Protein AF-A0A958P8W2-F1 (afdb_monomer_lite)

pLDDT: mean 87.47, std 17.25, range [30.09, 98.31]

Structure (mmCIF, N/CA/C/O backbone):
data_AF-A0A958P8W2-F1
#
_entry.id   AF-A0A958P8W2-F1
#
loop_
_atom_site.group_PDB
_atom_site.id
_atom_site.type_symbol
_atom_site.label_atom_id
_atom_site.label_alt_id
_atom_site.label_comp_id
_atom_site.label_asym_id
_atom_site.label_entity_id
_atom_site.label_seq_id
_atom_site.pdbx_PDB_ins_code
_atom_site.Cartn_x
_atom_site.Cartn_y
_atom_site.Cartn_z
_atom_site.occupancy
_atom_site.B_iso_or_equiv
_atom_site.auth_seq_id
_atom_site.auth_comp_id
_atom_site.auth_asym_id
_atom_site.auth_atom_id
_atom_site.pdbx_PDB_model_num
ATOM 1 N N . MET A 1 1 ? -73.594 53.218 -4.475 1.00 42.66 1 MET A N 1
ATOM 2 C CA . MET A 1 1 ? -73.680 51.958 -5.250 1.00 42.66 1 MET A CA 1
ATOM 3 C C . MET A 1 1 ? -72.469 51.897 -6.174 1.00 42.66 1 MET A C 1
ATOM 5 O O . MET A 1 1 ? -72.215 52.903 -6.825 1.00 42.66 1 MET A O 1
ATOM 9 N N . LYS A 1 2 ? -71.768 50.750 -6.204 1.00 33.72 2 LYS A N 1
ATOM 10 C CA . LYS A 1 2 ? -70.400 50.475 -6.721 1.00 33.72 2 LYS A CA 1
ATOM 11 C C . LYS A 1 2 ? -69.280 50.705 -5.699 1.00 33.72 2 LYS A C 1
ATOM 13 O O . LYS A 1 2 ? -69.291 51.732 -5.041 1.00 33.72 2 LYS A O 1
ATOM 18 N N . PHE A 1 3 ? -68.260 49.860 -5.568 1.00 34.00 3 PHE A N 1
ATOM 19 C CA . PHE A 1 3 ? -68.101 48.402 -5.714 1.00 34.00 3 PHE A CA 1
ATOM 20 C C . PHE A 1 3 ? -66.766 48.078 -5.009 1.00 34.00 3 PHE A C 1
ATOM 22 O O . PHE A 1 3 ? -65.850 48.894 -4.996 1.00 34.00 3 PHE A O 1
ATOM 29 N N . PHE A 1 4 ? -66.712 46.907 -4.393 1.00 30.09 4 PHE A N 1
ATOM 30 C CA . PHE A 1 4 ? -65.659 46.364 -3.541 1.00 30.09 4 PHE A CA 1
ATOM 31 C C . PHE A 1 4 ? -64.599 45.632 -4.383 1.00 30.09 4 PHE A C 1
ATOM 33 O O . PHE A 1 4 ? -64.993 44.868 -5.261 1.00 30.09 4 PHE A O 1
ATOM 40 N N . ILE A 1 5 ? -63.300 45.793 -4.092 1.00 35.62 5 ILE A N 1
ATOM 41 C CA . ILE A 1 5 ? -62.254 44.789 -4.390 1.00 35.62 5 ILE A CA 1
ATOM 42 C C . ILE A 1 5 ? -61.216 44.827 -3.248 1.00 35.62 5 ILE A C 1
ATOM 44 O O . ILE A 1 5 ? -60.600 45.875 -3.053 1.00 35.62 5 ILE A O 1
ATOM 48 N N . PRO A 1 6 ? -61.013 43.734 -2.485 1.00 42.41 6 PRO A N 1
ATOM 49 C CA . PRO A 1 6 ? -59.986 43.650 -1.456 1.00 42.41 6 PRO A CA 1
ATOM 50 C C . PRO A 1 6 ? -58.683 43.039 -1.997 1.00 42.41 6 PRO A C 1
ATOM 52 O O . PRO A 1 6 ? -58.673 42.270 -2.959 1.00 42.41 6 PRO A O 1
ATOM 55 N N . SER A 1 7 ? -57.588 43.390 -1.329 1.00 33.94 7 SER A N 1
ATOM 56 C CA . SER A 1 7 ? -56.221 42.929 -1.556 1.00 33.94 7 SER A CA 1
ATOM 57 C C . SER A 1 7 ? -56.087 41.403 -1.545 1.00 33.94 7 SER A C 1
ATOM 59 O O . SER A 1 7 ? -56.467 40.743 -0.580 1.00 33.94 7 SER A O 1
ATOM 61 N N . PHE A 1 8 ? -55.476 40.851 -2.594 1.00 36.59 8 PHE A N 1
ATOM 62 C CA . PHE A 1 8 ? -55.036 39.459 -2.650 1.00 36.59 8 PHE A CA 1
ATOM 63 C C . PHE A 1 8 ? -53.662 39.340 -1.978 1.00 36.59 8 PHE A C 1
ATOM 65 O O . PHE A 1 8 ? -52.654 39.798 -2.514 1.00 36.59 8 PHE A O 1
ATOM 72 N N . LEU A 1 9 ? -53.626 38.737 -0.790 1.00 35.12 9 LEU A N 1
ATOM 73 C CA . LEU A 1 9 ? -52.398 38.273 -0.152 1.00 35.12 9 LEU A CA 1
ATOM 74 C C . LEU A 1 9 ? -52.078 36.888 -0.739 1.00 35.12 9 LEU A C 1
ATOM 76 O O . LEU A 1 9 ? -52.797 35.923 -0.484 1.00 35.12 9 LEU A O 1
ATOM 80 N N . TYR A 1 10 ? -51.041 36.792 -1.571 1.00 34.00 10 TYR A N 1
ATOM 81 C CA . TYR A 1 10 ? -50.559 35.513 -2.096 1.00 34.00 10 TYR A CA 1
ATOM 82 C C . TYR A 1 10 ? -49.743 34.803 -1.008 1.00 34.00 10 TYR A C 1
ATOM 84 O O . TYR A 1 10 ? -48.664 35.253 -0.629 1.00 34.00 10 TYR A O 1
ATOM 92 N N . LEU A 1 11 ? -50.276 33.694 -0.497 1.00 33.41 11 LEU A N 1
ATOM 93 C CA . LEU A 1 11 ? -49.579 32.784 0.403 1.00 33.41 11 LEU A CA 1
ATOM 94 C C . LEU A 1 11 ? -48.610 31.934 -0.438 1.00 33.41 11 LEU A C 1
ATOM 96 O O . LEU A 1 11 ? -49.023 30.983 -1.097 1.00 33.41 11 LEU A O 1
ATOM 100 N N . ILE A 1 12 ? -47.325 32.294 -0.461 1.00 40.59 12 ILE A N 1
ATOM 101 C CA . ILE A 1 12 ? -46.275 31.433 -1.019 1.00 40.59 12 ILE A CA 1
ATOM 102 C C . ILE A 1 12 ? -45.953 30.386 0.048 1.00 40.59 12 ILE A C 1
ATOM 104 O O . ILE A 1 12 ? -45.302 30.681 1.048 1.00 40.59 12 ILE A O 1
ATOM 108 N N . GLY A 1 13 ? -46.451 29.166 -0.153 1.00 34.56 13 GLY A N 1
ATOM 109 C CA . GLY A 1 13 ? -46.005 27.999 0.597 1.00 34.56 13 GLY A CA 1
ATOM 110 C C . GLY A 1 13 ? -44.538 27.735 0.275 1.00 34.56 13 GLY A C 1
ATOM 111 O O . GLY A 1 13 ? -44.211 27.285 -0.821 1.00 34.56 13 GLY A O 1
ATOM 112 N N . LEU A 1 14 ? -43.657 28.052 1.221 1.00 34.34 14 LEU A N 1
ATOM 113 C CA . LEU A 1 14 ? -42.253 27.675 1.176 1.00 34.34 14 LEU A CA 1
ATOM 114 C C . LEU A 1 14 ? -42.185 26.158 1.413 1.00 34.34 14 LEU A C 1
ATOM 116 O O . LEU A 1 14 ? -42.227 25.693 2.551 1.00 34.34 14 LEU A O 1
ATOM 120 N N . LEU A 1 15 ? -42.151 25.376 0.334 1.00 32.16 15 LEU A N 1
ATOM 121 C CA . LEU A 1 15 ? -41.811 23.961 0.405 1.00 32.16 15 LEU A CA 1
ATOM 122 C C . LEU A 1 15 ? -40.313 23.885 0.720 1.00 32.16 15 LEU A C 1
ATOM 124 O O . LEU A 1 15 ? -39.471 23.948 -0.174 1.00 32.16 15 LEU A O 1
ATOM 128 N N . VAL A 1 16 ? -39.973 23.828 2.005 1.00 35.81 16 VAL A N 1
ATOM 129 C CA . VAL A 1 16 ? -38.618 23.484 2.430 1.00 35.81 16 VAL A CA 1
ATOM 130 C C . VAL A 1 16 ? -38.459 21.993 2.146 1.00 35.81 16 VAL A C 1
ATOM 132 O O . VAL A 1 16 ? -38.870 21.156 2.945 1.00 35.81 16 VAL A O 1
ATOM 135 N N . CYS A 1 17 ? -37.903 21.653 0.983 1.00 33.12 17 CYS A N 1
ATOM 136 C CA . CYS A 1 17 ? -37.278 20.349 0.793 1.00 33.12 17 CYS A CA 1
ATOM 137 C C . CYS A 1 17 ? -36.068 20.299 1.727 1.00 33.12 17 CYS A C 1
ATOM 139 O O . CYS A 1 17 ? -34.961 20.680 1.351 1.00 33.12 17 CYS A O 1
ATOM 141 N N . THR A 1 18 ? -36.279 19.873 2.970 1.00 35.28 18 THR A N 1
ATOM 142 C CA . THR A 1 18 ? -35.198 19.321 3.775 1.00 35.28 18 THR A CA 1
ATOM 143 C C . THR A 1 18 ? -34.873 17.963 3.171 1.00 35.28 18 THR A C 1
ATOM 145 O O . THR A 1 18 ? -35.407 16.940 3.593 1.00 35.28 18 THR A O 1
ATOM 148 N N . ASP A 1 19 ? -34.034 17.962 2.139 1.00 36.91 19 ASP A N 1
ATOM 149 C CA . ASP A 1 19 ? -33.302 16.767 1.737 1.00 36.91 19 ASP A CA 1
ATOM 150 C C . ASP A 1 19 ? -32.253 16.538 2.836 1.00 36.91 19 ASP A C 1
ATOM 152 O O . ASP A 1 19 ? -31.085 16.907 2.728 1.00 36.91 19 ASP A O 1
ATOM 156 N N . THR A 1 20 ? -32.707 16.061 3.996 1.00 41.53 20 THR A N 1
ATOM 157 C CA . THR A 1 20 ? -31.816 15.530 5.022 1.00 41.53 20 THR A CA 1
ATOM 158 C C . THR A 1 20 ? -31.288 14.222 4.464 1.00 41.53 20 THR A C 1
ATOM 160 O O . THR A 1 20 ? -31.861 13.160 4.710 1.00 41.53 20 THR A O 1
ATOM 163 N N . ALA A 1 21 ? -30.217 14.302 3.675 1.00 46.44 21 ALA A N 1
ATOM 164 C CA . ALA A 1 21 ? -29.308 13.182 3.537 1.00 46.44 21 ALA A CA 1
ATOM 165 C C . ALA A 1 21 ? -28.945 12.770 4.968 1.00 46.44 21 ALA A C 1
ATOM 167 O O . ALA A 1 21 ? -28.380 13.559 5.725 1.00 46.44 21 ALA A O 1
ATOM 168 N N . LEU A 1 22 ? -29.411 11.593 5.385 1.00 51.81 22 LEU A N 1
ATOM 169 C CA . LEU A 1 22 ? -29.049 11.028 6.674 1.00 51.81 22 LEU A CA 1
ATOM 170 C C . LEU A 1 22 ? -27.524 10.956 6.709 1.00 51.81 22 LEU A C 1
ATOM 172 O O . LEU A 1 22 ? -26.937 10.278 5.871 1.00 51.81 22 LEU A O 1
ATOM 176 N N . ALA A 1 23 ? -26.928 11.682 7.653 1.00 69.06 23 ALA A N 1
ATOM 177 C CA . ALA A 1 23 ? -25.541 11.556 8.071 1.00 69.06 23 ALA A CA 1
ATOM 178 C C . ALA A 1 23 ? -25.203 10.065 8.222 1.00 69.06 23 ALA A C 1
ATOM 180 O O . ALA A 1 23 ? -25.640 9.417 9.177 1.00 69.06 23 ALA A O 1
ATOM 181 N N . ALA A 1 24 ? -24.517 9.499 7.231 1.00 82.62 24 ALA A N 1
ATOM 182 C CA . ALA A 1 24 ? -24.331 8.061 7.122 1.00 82.62 24 ALA A CA 1
ATOM 183 C C . ALA A 1 24 ? -22.871 7.732 6.807 1.00 82.62 24 ALA A C 1
ATOM 185 O O . ALA A 1 24 ? -22.233 8.421 6.008 1.00 82.62 24 ALA A O 1
ATOM 186 N N . PRO A 1 25 ? -22.328 6.663 7.410 1.00 91.06 25 PRO A N 1
ATOM 187 C CA . PRO A 1 25 ? -21.017 6.169 7.031 1.00 91.06 25 PRO A CA 1
ATOM 188 C C . PRO A 1 25 ? -21.032 5.718 5.566 1.00 91.06 25 PRO A C 1
ATOM 190 O O . PRO A 1 25 ? -22.019 5.169 5.073 1.00 91.06 25 PRO A O 1
ATOM 193 N N . LYS A 1 26 ? -19.915 5.923 4.873 1.00 93.69 26 LYS A N 1
ATOM 194 C CA . LYS A 1 26 ? -19.759 5.646 3.450 1.00 93.69 26 LYS A CA 1
ATOM 195 C C . LYS A 1 26 ? -18.656 4.628 3.210 1.00 93.69 26 LYS A C 1
ATOM 197 O O . LYS A 1 26 ? -17.475 4.873 3.459 1.00 93.69 26 LYS A O 1
ATOM 202 N N . VAL A 1 27 ? -19.028 3.490 2.637 1.00 95.00 27 VAL A N 1
ATOM 203 C CA . VAL A 1 27 ? -18.085 2.478 2.159 1.00 95.00 27 VAL A CA 1
ATOM 204 C C . VAL A 1 27 ? -17.429 2.978 0.875 1.00 95.00 27 VAL A C 1
ATOM 206 O O . VAL A 1 27 ? -18.053 3.040 -0.189 1.00 95.00 27 VAL A O 1
ATOM 209 N N . MET A 1 28 ? -16.147 3.322 0.982 1.00 93.44 28 MET A N 1
ATOM 210 C CA . MET A 1 28 ? -15.335 3.870 -0.108 1.00 93.44 28 MET A CA 1
ATOM 211 C C . MET A 1 28 ? -14.597 2.779 -0.888 1.00 93.44 28 MET A C 1
ATOM 213 O O . MET A 1 28 ? -14.376 2.917 -2.096 1.00 93.44 28 MET A O 1
ATOM 217 N N . ASN A 1 29 ? -14.217 1.693 -0.211 1.00 95.38 29 ASN A N 1
ATOM 218 C CA . ASN A 1 29 ? -13.697 0.484 -0.838 1.00 95.38 29 ASN A CA 1
ATOM 219 C C . ASN A 1 29 ? -14.223 -0.759 -0.093 1.00 95.38 29 ASN A C 1
ATOM 221 O O . ASN A 1 29 ? -13.823 -0.973 1.053 1.00 95.38 29 ASN A O 1
ATOM 225 N N . PRO A 1 30 ? -15.113 -1.562 -0.704 1.00 96.94 30 PRO A N 1
ATOM 226 C CA . PRO A 1 30 ? -15.661 -2.771 -0.090 1.00 96.94 30 PRO A CA 1
ATOM 227 C C . PRO A 1 30 ? -14.607 -3.861 0.139 1.00 96.94 30 PRO A C 1
ATOM 229 O O . PRO A 1 30 ? -13.636 -3.975 -0.612 1.00 96.94 30 PRO A O 1
ATOM 232 N N . GLY A 1 31 ? -14.841 -4.713 1.131 1.00 96.56 31 GLY A N 1
ATOM 233 C CA . GLY A 1 31 ? -14.026 -5.884 1.431 1.00 96.56 31 GLY A CA 1
ATOM 234 C C . GLY A 1 31 ? -14.018 -6.236 2.917 1.00 96.56 31 GLY A C 1
ATOM 235 O O . GLY A 1 31 ? -14.729 -5.644 3.725 1.00 96.56 31 GLY A O 1
ATOM 236 N N . VAL A 1 32 ? -13.185 -7.214 3.275 1.00 96.69 32 VAL A N 1
ATOM 237 C CA . VAL A 1 32 ? -13.044 -7.699 4.656 1.00 96.69 32 VAL A CA 1
ATOM 238 C C . VAL A 1 32 ? -11.649 -7.384 5.182 1.00 96.69 32 VAL A C 1
ATOM 240 O O . VAL A 1 32 ? -10.643 -7.825 4.606 1.00 96.69 32 VAL A O 1
ATOM 243 N N . ALA A 1 33 ? -11.600 -6.661 6.297 1.00 97.25 33 ALA A N 1
ATOM 244 C CA . ALA A 1 33 ? -10.398 -6.373 7.067 1.00 97.25 33 ALA A CA 1
ATOM 245 C C . ALA A 1 33 ? -10.474 -7.096 8.417 1.00 97.25 33 ALA A C 1
ATOM 247 O O . ALA A 1 33 ? -11.500 -7.053 9.087 1.00 97.25 33 ALA A O 1
ATOM 248 N N . VAL A 1 34 ? -9.390 -7.757 8.816 1.00 97.94 34 VAL A N 1
ATOM 249 C CA . VAL A 1 34 ? -9.248 -8.363 10.146 1.00 97.94 34 VAL A CA 1
ATOM 250 C C . VAL A 1 34 ? -7.975 -7.796 10.749 1.00 97.94 34 VAL A C 1
ATOM 252 O O . VAL A 1 34 ? -6.909 -7.949 10.151 1.00 97.94 34 VAL A O 1
ATOM 255 N N . GLY A 1 35 ? -8.084 -7.101 11.876 1.00 97.94 35 GLY A N 1
ATOM 256 C CA . GLY A 1 35 ? -6.960 -6.358 12.431 1.00 97.94 35 GLY A CA 1
ATOM 257 C C . GLY A 1 35 ? -7.282 -5.602 13.713 1.00 97.94 35 GLY A C 1
ATOM 258 O O . GLY A 1 35 ? -8.407 -5.627 14.203 1.00 97.94 35 GLY A O 1
ATOM 259 N N . GLN A 1 36 ? -6.269 -4.947 14.266 1.00 98.25 36 GLN A N 1
ATOM 260 C CA . GLN A 1 36 ? -6.369 -4.159 15.488 1.00 98.25 36 GLN A CA 1
ATOM 261 C C . GLN A 1 36 ? -6.821 -2.733 15.177 1.00 98.25 36 GLN A C 1
ATOM 263 O O . GLN A 1 36 ? -6.201 -2.072 14.346 1.00 98.25 36 GLN A O 1
ATOM 268 N N . LEU A 1 37 ? -7.850 -2.233 15.857 1.00 98.00 37 LEU A N 1
ATOM 269 C CA . LEU A 1 37 ? -8.220 -0.821 15.787 1.00 98.00 37 LEU A CA 1
ATOM 270 C C . LEU A 1 37 ? -7.101 0.047 16.367 1.00 98.00 37 LEU A C 1
ATOM 272 O O . LEU A 1 37 ? -6.627 -0.213 17.471 1.00 98.00 37 LEU A O 1
ATOM 276 N N . VAL A 1 38 ? -6.697 1.082 15.629 1.00 97.75 38 VAL A N 1
ATOM 277 C CA . VAL A 1 38 ? -5.680 2.045 16.080 1.00 97.75 38 VAL A CA 1
ATOM 278 C C . VAL A 1 38 ? -6.218 3.458 15.903 1.00 97.75 38 VAL A C 1
ATOM 280 O O . VAL A 1 38 ? -6.295 3.963 14.785 1.00 97.75 38 VAL A O 1
ATOM 283 N N . TYR A 1 39 ? -6.626 4.099 16.991 1.00 96.94 39 TYR A N 1
ATOM 284 C CA . TYR A 1 39 ? -7.212 5.439 16.944 1.00 96.94 39 TYR A CA 1
ATOM 285 C C . TYR A 1 39 ? -6.095 6.474 16.863 1.00 96.94 39 TYR A C 1
ATOM 287 O O . TYR A 1 39 ? -5.182 6.455 17.685 1.00 96.94 39 TYR A O 1
ATOM 295 N N . LEU A 1 40 ? -6.154 7.357 15.871 1.00 96.62 40 LEU A N 1
ATOM 296 C CA . LEU A 1 40 ? -5.120 8.353 15.608 1.00 96.62 40 LEU A CA 1
ATOM 297 C C . LEU A 1 40 ? -5.745 9.744 15.602 1.00 96.62 40 LEU A C 1
ATOM 299 O O . LEU A 1 40 ? -6.460 10.113 14.664 1.00 96.62 40 LEU A O 1
ATOM 303 N N . SER A 1 41 ? -5.496 10.494 16.673 1.00 95.62 41 SER A N 1
ATOM 304 C CA . SER A 1 41 ? -5.914 11.889 16.822 1.00 95.62 41 SER A CA 1
ATOM 305 C C . SER A 1 41 ? -5.238 12.798 15.782 1.00 95.62 41 SER A C 1
ATOM 307 O O . SER A 1 41 ? -4.213 12.418 15.209 1.00 95.62 41 SER A O 1
ATOM 309 N N . PRO A 1 42 ? -5.767 14.012 15.535 1.00 94.25 42 PRO A N 1
ATOM 310 C CA . PRO A 1 42 ? -5.155 14.948 14.587 1.00 94.25 42 PRO A CA 1
ATOM 311 C C . PRO A 1 42 ? -3.681 15.230 14.915 1.00 94.25 42 PRO A C 1
ATOM 313 O O . PRO A 1 42 ? -2.806 15.142 14.058 1.00 94.25 42 PRO A O 1
ATOM 316 N N . GLU A 1 43 ? -3.385 15.447 16.198 1.00 94.38 43 GLU A N 1
ATOM 317 C CA . GLU A 1 43 ? -2.037 15.721 16.704 1.00 94.38 43 GLU A CA 1
ATOM 318 C C . GLU A 1 43 ? -1.076 14.545 16.464 1.00 94.38 43 GLU A C 1
ATOM 320 O O . GLU A 1 43 ? 0.055 14.747 16.017 1.00 94.38 43 GLU A O 1
ATOM 325 N N . GLU A 1 44 ? -1.524 13.306 16.697 1.00 94.44 44 GLU A N 1
ATOM 326 C CA . GLU A 1 44 ? -0.732 12.091 16.452 1.00 94.44 44 GLU A CA 1
ATOM 327 C C . GLU A 1 44 ? -0.420 11.879 14.964 1.00 94.44 44 GLU A C 1
ATOM 329 O O . GLU A 1 44 ? 0.649 11.355 14.632 1.00 94.44 44 GLU A O 1
ATOM 334 N N . VAL A 1 45 ? -1.334 12.282 14.073 1.00 91.94 45 VAL A N 1
ATOM 335 C CA . VAL A 1 45 ? -1.145 12.196 12.618 1.00 91.94 45 VAL A CA 1
ATOM 336 C C . VAL A 1 45 ? -0.190 13.283 12.127 1.00 91.94 45 VAL A C 1
ATOM 338 O O . VAL A 1 45 ? 0.748 12.978 11.390 1.00 91.94 45 VAL A O 1
ATOM 341 N N . GLN A 1 46 ? -0.391 14.536 12.543 1.00 90.88 46 GLN A N 1
ATOM 342 C CA . GLN A 1 46 ? 0.423 15.676 12.105 1.00 90.88 46 GLN A CA 1
ATOM 343 C C . GLN A 1 46 ? 1.869 15.600 12.603 1.00 90.88 46 GLN A C 1
ATOM 345 O O . GLN A 1 46 ? 2.793 15.951 11.871 1.00 90.88 46 GLN A O 1
ATOM 350 N N . SER A 1 47 ? 2.068 15.154 13.846 1.00 90.81 47 SER A N 1
ATOM 351 C CA . SER A 1 47 ? 3.398 15.069 14.461 1.00 90.81 47 SER A CA 1
ATOM 352 C C . SER A 1 47 ? 4.229 13.878 13.982 1.00 90.81 47 SER A C 1
ATOM 354 O O . SER A 1 47 ? 5.427 13.845 14.255 1.00 90.81 47 SER A O 1
ATOM 356 N N . GLY A 1 48 ? 3.623 12.914 13.278 1.00 87.62 48 GLY A N 1
ATOM 357 C CA . GLY A 1 48 ? 4.289 11.655 12.950 1.00 87.62 48 GLY A CA 1
ATOM 358 C C . GLY A 1 48 ? 4.578 10.823 14.200 1.00 87.62 48 GLY A C 1
ATOM 359 O O . GLY A 1 48 ? 5.705 10.395 14.410 1.00 87.62 48 GLY A O 1
ATOM 360 N N . SER A 1 49 ? 3.577 10.651 15.067 1.00 91.88 49 SER A N 1
ATOM 361 C CA . SER A 1 49 ? 3.736 9.945 16.346 1.00 91.88 49 SER A CA 1
ATOM 362 C C . SER A 1 49 ? 4.252 8.507 16.194 1.00 91.88 49 SER A C 1
ATOM 364 O O . SER A 1 49 ? 3.989 7.837 15.195 1.00 91.88 49 SER A O 1
ATOM 366 N N . GLU A 1 50 ? 4.875 7.975 17.251 1.00 92.75 50 GLU A N 1
ATOM 367 C CA . GLU A 1 50 ? 5.300 6.565 17.315 1.00 92.75 50 GLU A CA 1
ATOM 368 C C . GLU A 1 50 ? 4.142 5.594 17.020 1.00 92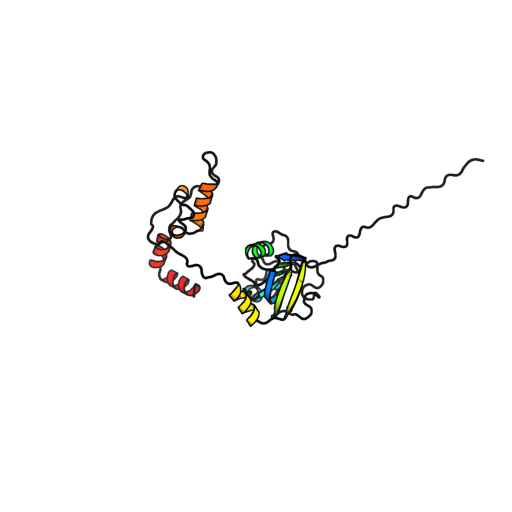.75 50 GLU A C 1
ATOM 370 O O . GLU A 1 50 ? 4.337 4.543 16.416 1.00 92.75 50 GLU A O 1
ATOM 375 N N . LYS A 1 51 ? 2.909 5.963 17.394 1.00 93.12 51 LYS A N 1
ATOM 376 C CA . LYS A 1 51 ? 1.699 5.176 17.123 1.00 93.12 51 LYS A CA 1
ATOM 377 C C . LYS A 1 51 ? 1.372 5.102 15.629 1.00 93.12 51 LYS A C 1
ATOM 379 O O . LYS A 1 51 ? 0.951 4.050 15.150 1.00 93.12 51 LYS A O 1
ATOM 384 N N . LEU A 1 52 ? 1.577 6.197 14.892 1.00 92.75 52 LEU A N 1
ATOM 385 C CA . LEU A 1 52 ? 1.437 6.229 13.434 1.00 92.75 52 LEU A CA 1
ATOM 386 C C . LEU A 1 52 ? 2.540 5.400 12.759 1.00 92.75 52 LEU A C 1
ATOM 388 O O . LEU A 1 52 ? 2.259 4.648 11.825 1.00 92.75 52 LEU A O 1
ATOM 392 N N . GLU A 1 53 ? 3.779 5.508 13.240 1.00 92.12 53 GLU A N 1
ATOM 393 C CA . GLU A 1 53 ? 4.916 4.739 12.716 1.00 92.12 53 GLU A CA 1
ATOM 394 C C . GLU A 1 53 ? 4.790 3.233 12.996 1.00 92.12 53 GLU A C 1
ATOM 396 O O . GLU A 1 53 ? 5.209 2.413 12.178 1.00 92.12 53 GLU A O 1
ATOM 401 N N . ALA A 1 54 ? 4.153 2.860 14.109 1.00 93.38 54 ALA A N 1
ATOM 402 C CA . ALA A 1 54 ? 3.901 1.474 14.496 1.00 93.38 54 ALA A CA 1
ATOM 403 C C . ALA A 1 54 ? 2.772 0.790 13.699 1.00 93.38 54 ALA A C 1
ATOM 405 O O . ALA A 1 54 ? 2.522 -0.404 13.896 1.00 93.38 54 ALA A O 1
ATOM 406 N N . LEU A 1 55 ? 2.079 1.506 12.801 1.00 95.94 55 LEU A N 1
ATOM 407 C CA . LEU A 1 55 ? 1.057 0.904 11.946 1.00 95.94 55 LEU A CA 1
ATOM 408 C C . LEU A 1 55 ? 1.643 -0.229 11.099 1.00 95.94 55 LEU A C 1
ATOM 410 O O . LEU A 1 55 ? 2.663 -0.084 10.426 1.00 95.94 55 LEU A O 1
ATOM 414 N N . SER A 1 56 ? 0.935 -1.353 11.083 1.00 95.19 56 SER A N 1
ATOM 415 C CA . SER A 1 56 ? 1.371 -2.577 10.417 1.00 95.19 56 SER A CA 1
ATOM 416 C C . SER A 1 56 ? 0.281 -3.131 9.495 1.00 95.19 56 SER A C 1
ATOM 418 O O . SER A 1 56 ? -0.876 -2.704 9.576 1.00 95.19 56 SER A O 1
ATOM 420 N N . PRO A 1 57 ? 0.584 -4.160 8.680 1.00 95.38 57 PRO A N 1
ATOM 421 C CA . PRO A 1 57 ? -0.428 -4.854 7.885 1.00 95.38 57 PRO A CA 1
ATOM 422 C C . PRO A 1 57 ? -1.567 -5.488 8.699 1.00 95.38 57 PRO A C 1
ATOM 424 O O . PRO A 1 57 ? -2.550 -5.917 8.103 1.00 95.38 57 PRO A O 1
ATOM 427 N N . LEU A 1 58 ? -1.442 -5.556 10.030 1.00 97.06 58 LEU A N 1
ATOM 428 C CA . LEU A 1 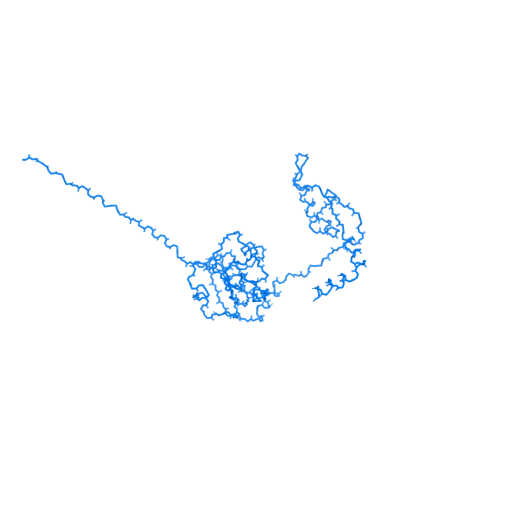58 ? -2.469 -6.048 10.952 1.00 97.06 58 LEU A CA 1
ATOM 429 C C . LEU A 1 58 ? -3.307 -4.925 11.580 1.00 97.06 58 LEU A C 1
ATOM 431 O O . LEU A 1 58 ? -4.223 -5.211 12.342 1.00 97.06 58 LEU A O 1
ATOM 435 N N . SER A 1 59 ? -3.002 -3.660 11.301 1.00 98.00 59 SER A N 1
ATOM 436 C CA . SER A 1 59 ? -3.701 -2.511 11.877 1.00 98.00 59 SER A CA 1
ATOM 437 C C . SER A 1 59 ? -4.910 -2.104 11.029 1.00 98.00 59 SER A C 1
ATOM 439 O O . SER A 1 59 ? -4.893 -2.216 9.803 1.00 98.00 59 SER A O 1
ATOM 441 N N . ILE A 1 60 ? -5.946 -1.585 11.681 1.00 98.12 60 ILE A N 1
ATOM 442 C CA . ILE A 1 60 ? -7.084 -0.870 11.100 1.00 98.12 60 ILE A CA 1
ATOM 443 C C . ILE A 1 60 ? -7.077 0.532 11.730 1.00 98.12 60 ILE A C 1
ATOM 445 O O . ILE A 1 60 ? -7.714 0.750 12.764 1.00 98.12 60 ILE A O 1
ATOM 449 N N . PRO A 1 61 ? -6.293 1.480 11.186 1.00 97.19 61 PRO A N 1
ATOM 450 C CA . PRO A 1 61 ? -6.268 2.838 11.702 1.00 97.19 61 PRO A CA 1
ATOM 451 C C . PRO A 1 61 ? -7.613 3.551 11.531 1.00 97.19 61 PRO A C 1
ATOM 453 O O . PRO A 1 61 ? -8.252 3.463 10.477 1.00 97.19 61 PRO A O 1
ATOM 456 N N . VAL A 1 62 ? -7.985 4.305 12.564 1.00 96.81 62 VAL A N 1
ATOM 457 C CA . VAL A 1 62 ? -9.100 5.252 12.581 1.00 96.81 62 VAL A CA 1
ATOM 458 C C . VAL A 1 62 ? -8.508 6.654 12.633 1.00 96.81 62 VAL A C 1
ATOM 460 O O . VAL A 1 62 ? -7.998 7.086 13.665 1.00 96.81 62 VAL A O 1
ATOM 463 N N . PHE A 1 63 ? -8.528 7.352 11.505 1.00 95.38 63 PHE A N 1
ATOM 464 C CA . PHE A 1 63 ? -7.866 8.642 11.348 1.00 95.38 63 PHE A CA 1
ATOM 465 C C . PHE A 1 63 ? -8.820 9.804 11.633 1.00 95.38 63 PHE A C 1
ATOM 467 O O . PHE A 1 63 ? -9.789 10.008 10.896 1.00 95.38 63 PHE A O 1
ATOM 474 N N . ALA A 1 64 ? -8.517 10.608 12.652 1.00 94.19 64 ALA A N 1
ATOM 475 C CA . ALA A 1 64 ? -9.179 11.896 12.872 1.00 94.19 64 ALA A CA 1
ATOM 476 C C . ALA A 1 64 ? -8.675 13.002 11.931 1.00 94.19 64 ALA A C 1
ATOM 478 O O . ALA A 1 64 ? -9.350 14.012 11.762 1.00 94.19 64 ALA A O 1
ATOM 479 N N . GLU A 1 65 ? -7.526 12.792 11.288 1.00 91.50 65 GLU A N 1
ATOM 480 C CA . GLU A 1 65 ? -6.969 13.653 10.249 1.00 91.50 65 GLU A CA 1
ATOM 481 C C . GLU A 1 65 ? -6.299 12.822 9.156 1.00 91.50 65 GLU A C 1
ATOM 483 O O . GLU A 1 65 ? -5.789 11.732 9.406 1.00 91.50 65 GLU A O 1
ATOM 488 N N . MET A 1 66 ? -6.300 13.331 7.926 1.00 89.00 66 MET A N 1
ATOM 489 C CA . MET A 1 66 ? -5.745 12.617 6.784 1.00 89.00 66 MET A CA 1
ATOM 490 C C . MET A 1 66 ? -4.213 12.561 6.846 1.00 89.00 66 MET A C 1
ATOM 492 O O . MET A 1 66 ? -3.569 13.610 6.806 1.00 89.00 66 MET A O 1
ATOM 496 N N . PRO A 1 67 ? -3.602 11.362 6.865 1.00 88.69 67 PRO A N 1
ATOM 497 C CA . PRO A 1 67 ? -2.153 11.252 6.836 1.00 88.69 67 PRO A CA 1
ATOM 498 C C . PRO A 1 67 ? -1.614 11.640 5.456 1.00 88.69 67 PRO A C 1
ATOM 500 O O . PRO A 1 67 ? -2.218 11.331 4.423 1.00 88.69 67 PRO A O 1
ATOM 503 N N . MET A 1 68 ? -0.427 12.247 5.434 1.00 84.69 68 MET A N 1
ATOM 504 C CA . MET A 1 68 ? 0.301 12.525 4.191 1.00 84.69 68 MET A CA 1
ATOM 505 C C . MET A 1 68 ? 0.644 11.226 3.444 1.00 84.69 68 MET A C 1
ATOM 507 O O . MET A 1 68 ? 0.515 11.141 2.225 1.00 84.69 68 MET A O 1
ATOM 511 N N . GLU A 1 69 ? 1.018 10.178 4.182 1.00 82.31 69 GLU A N 1
ATOM 512 C CA . GLU A 1 69 ? 1.377 8.874 3.634 1.00 82.31 69 GLU A CA 1
ATOM 513 C C . GLU A 1 69 ? 0.651 7.746 4.378 1.00 82.31 69 GLU A C 1
ATOM 515 O O . GLU A 1 69 ? 0.698 7.654 5.598 1.00 82.31 69 GLU A O 1
ATOM 520 N N . LEU A 1 70 ? -0.001 6.845 3.633 1.00 84.81 70 LEU A N 1
ATOM 521 C CA . LEU A 1 70 ? -0.598 5.625 4.181 1.00 84.81 70 LEU A CA 1
ATOM 522 C C . LEU A 1 70 ? 0.356 4.423 4.040 1.00 84.81 70 LEU A C 1
ATOM 524 O O . LEU A 1 70 ? 0.665 3.995 2.909 1.00 84.81 70 LEU A O 1
ATOM 528 N N . SER A 1 71 ? 0.765 3.861 5.182 1.00 88.44 71 SER A N 1
ATOM 529 C CA . SER A 1 71 ? 1.476 2.579 5.303 1.00 88.44 71 SER A CA 1
ATOM 530 C C . SER A 1 71 ? 0.598 1.399 4.848 1.00 88.44 71 SER A C 1
ATOM 532 O O . SER A 1 71 ? -0.538 1.575 4.403 1.00 88.44 71 SER A O 1
ATOM 534 N N . VAL A 1 72 ? 1.133 0.177 4.828 1.00 91.50 72 VAL A N 1
ATOM 535 C CA . VAL A 1 72 ? 0.326 -1.010 4.495 1.00 91.50 72 VAL A CA 1
ATOM 536 C C . VAL A 1 72 ? -0.440 -1.433 5.743 1.00 91.50 72 VAL A C 1
ATOM 538 O O . VAL A 1 72 ? 0.183 -1.747 6.748 1.00 91.50 72 VAL A O 1
ATOM 541 N N . VAL A 1 73 ? -1.771 -1.450 5.659 1.00 96.06 73 VAL A N 1
ATOM 542 C CA . VAL A 1 73 ? -2.698 -1.745 6.765 1.00 96.06 73 VAL A CA 1
ATOM 543 C C . VAL A 1 73 ? -3.817 -2.685 6.304 1.00 96.06 73 VAL A C 1
ATOM 545 O O . VAL A 1 73 ? -4.062 -2.813 5.099 1.00 96.06 73 VAL A O 1
ATOM 548 N N . ALA A 1 74 ? -4.492 -3.346 7.247 1.00 96.69 74 ALA A N 1
ATOM 549 C CA . ALA A 1 74 ? -5.544 -4.330 6.973 1.00 96.69 74 ALA A CA 1
ATOM 550 C C . ALA A 1 74 ? -6.827 -3.689 6.417 1.00 96.69 74 ALA A C 1
ATOM 552 O O . ALA A 1 74 ? -7.525 -4.301 5.606 1.00 96.69 74 ALA A O 1
ATOM 553 N N . GLY A 1 75 ? -7.121 -2.465 6.852 1.00 97.12 75 GLY A N 1
ATOM 554 C CA . GLY A 1 75 ? -8.273 -1.646 6.475 1.00 97.12 75 GLY A CA 1
ATOM 555 C C . GLY A 1 75 ? -8.060 -0.204 6.938 1.00 97.12 75 GLY A C 1
ATOM 556 O O . GLY A 1 75 ? -7.146 0.049 7.716 1.00 97.12 75 GLY A O 1
ATOM 557 N N . THR A 1 76 ? -8.871 0.744 6.479 1.00 97.00 76 THR A N 1
ATOM 558 C CA . THR A 1 76 ? -8.801 2.148 6.917 1.00 97.00 76 THR A CA 1
ATOM 559 C C . THR A 1 76 ? -10.177 2.683 7.275 1.00 97.00 76 THR A C 1
ATOM 561 O O . THR A 1 76 ? -11.153 2.383 6.586 1.00 97.00 76 THR A O 1
ATOM 564 N N . ILE A 1 77 ? -10.242 3.496 8.329 1.00 96.75 77 ILE A N 1
ATOM 565 C CA . ILE A 1 77 ? -11.432 4.255 8.713 1.00 96.75 77 ILE A CA 1
ATOM 566 C C . ILE A 1 77 ? -11.033 5.724 8.865 1.00 96.75 77 ILE A C 1
ATOM 568 O O . ILE A 1 77 ? -9.991 6.019 9.452 1.00 96.75 77 ILE A O 1
ATOM 572 N N . THR A 1 78 ? -11.828 6.659 8.352 1.00 94.88 78 THR A N 1
ATOM 573 C CA . THR A 1 78 ? -11.536 8.097 8.463 1.00 94.88 78 THR A CA 1
ATOM 574 C C . THR A 1 78 ? -12.709 8.884 9.011 1.00 94.88 78 THR A C 1
ATOM 576 O O . THR A 1 78 ? -13.813 8.797 8.492 1.00 94.88 78 THR A O 1
ATOM 579 N N . ILE A 1 79 ? -12.446 9.680 10.043 1.00 93.62 79 ILE A N 1
ATOM 580 C CA . ILE A 1 79 ? -13.380 10.662 10.608 1.00 93.62 79 ILE A CA 1
ATOM 581 C C . ILE A 1 79 ? -13.219 12.009 9.889 1.00 93.62 79 ILE A C 1
ATOM 583 O O . ILE A 1 79 ? -14.173 12.764 9.755 1.00 93.62 79 ILE A O 1
ATOM 587 N N . ALA A 1 80 ? -12.022 12.323 9.388 1.00 84.81 80 ALA A N 1
ATOM 588 C CA . ALA A 1 80 ? -11.849 13.456 8.487 1.00 84.81 80 ALA A CA 1
ATOM 589 C C . ALA A 1 80 ? -12.429 13.133 7.103 1.00 84.81 80 ALA A C 1
ATOM 591 O O . ALA A 1 80 ? -12.161 12.062 6.554 1.00 84.81 80 ALA A O 1
ATOM 592 N N . GLN A 1 81 ? -13.175 14.083 6.534 1.00 79.31 81 GLN A N 1
ATOM 593 C CA . GLN A 1 81 ? -13.817 13.931 5.230 1.00 79.31 81 GLN A CA 1
ATOM 594 C C . GLN A 1 81 ? -12.800 13.581 4.141 1.00 79.31 81 GLN A C 1
ATOM 596 O O . GLN A 1 81 ? -11.821 14.306 3.923 1.00 79.31 81 GLN A O 1
ATOM 601 N N . GLN A 1 82 ? -13.060 12.495 3.410 1.00 73.75 82 GLN A N 1
ATOM 602 C CA . GLN A 1 82 ? -12.254 12.111 2.258 1.00 73.75 82 GLN A CA 1
ATOM 603 C C . GLN A 1 82 ? -12.832 12.684 0.966 1.00 73.75 82 GLN A C 1
ATOM 605 O O . GLN A 1 82 ? -14.040 12.722 0.737 1.00 73.75 82 GLN A O 1
ATOM 610 N N . ASN A 1 83 ? -11.949 13.042 0.036 1.00 77.06 83 ASN A N 1
ATOM 611 C CA . ASN A 1 83 ? -12.319 13.151 -1.372 1.00 77.06 83 ASN A CA 1
ATOM 612 C C . ASN A 1 83 ? -11.859 11.897 -2.142 1.00 77.06 83 ASN A C 1
ATOM 614 O O . ASN A 1 83 ? -11.003 11.129 -1.688 1.00 77.06 83 ASN A O 1
ATOM 618 N N . LEU A 1 84 ? -12.423 11.687 -3.339 1.00 77.19 84 LEU A N 1
ATOM 619 C CA . LEU A 1 84 ? -12.101 10.538 -4.202 1.00 77.19 84 LEU A CA 1
ATOM 620 C C . LEU A 1 84 ? -10.630 10.495 -4.653 1.00 77.19 84 LEU A C 1
ATOM 622 O O . LEU A 1 84 ? -10.170 9.453 -5.117 1.00 77.19 84 LEU A O 1
ATOM 626 N N . LEU A 1 85 ? -9.911 11.615 -4.531 1.00 82.38 85 LEU A N 1
ATOM 627 C CA . LEU A 1 85 ? -8.512 11.773 -4.928 1.00 82.38 85 LEU A CA 1
ATOM 628 C C . LEU A 1 85 ? -7.550 11.773 -3.731 1.00 82.38 85 LEU A C 1
ATOM 630 O O . LEU A 1 85 ? -6.371 12.080 -3.887 1.00 82.38 85 LEU A O 1
ATOM 634 N N . SER A 1 86 ? -8.038 11.440 -2.537 1.00 82.25 86 SER A N 1
ATOM 635 C CA . SER A 1 86 ? -7.223 11.450 -1.329 1.00 82.25 86 SER A CA 1
ATOM 636 C C . SER A 1 86 ? -6.178 10.334 -1.359 1.00 82.25 86 SER A C 1
ATOM 638 O O . SER A 1 86 ? -6.405 9.257 -1.919 1.00 82.25 86 SER A O 1
ATOM 640 N N . HIS A 1 87 ? -5.029 10.569 -0.714 1.00 80.69 87 HIS A N 1
ATOM 641 C CA . HIS A 1 87 ? -3.942 9.587 -0.638 1.00 80.69 87 HIS A CA 1
ATOM 642 C C . HIS A 1 87 ? -4.409 8.248 -0.055 1.00 80.69 87 HIS A C 1
ATOM 644 O O . HIS A 1 87 ? -4.000 7.197 -0.550 1.00 80.69 87 HIS A O 1
ATOM 650 N N . VAL A 1 88 ? -5.297 8.281 0.945 1.00 86.25 88 VAL A N 1
ATOM 651 C CA . VAL A 1 88 ? -5.895 7.074 1.528 1.00 86.25 88 VAL A CA 1
ATOM 652 C C . VAL A 1 88 ? -6.743 6.350 0.487 1.00 86.25 88 VAL A C 1
ATOM 654 O O . VAL A 1 88 ? -6.467 5.188 0.206 1.00 86.25 88 VAL A O 1
ATOM 657 N N . GLN A 1 89 ? -7.696 7.019 -0.169 1.00 89.62 89 GLN A N 1
ATOM 658 C CA . GLN A 1 89 ? -8.590 6.344 -1.114 1.00 89.62 89 GLN A CA 1
ATOM 659 C C . GLN A 1 89 ? -7.862 5.795 -2.349 1.00 89.62 89 GLN A C 1
ATOM 661 O O . GLN A 1 89 ? -8.126 4.665 -2.768 1.00 89.62 89 GLN A O 1
ATOM 666 N N . ILE A 1 90 ? -6.927 6.556 -2.930 1.00 88.88 90 ILE A N 1
ATOM 667 C CA . ILE A 1 90 ? -6.151 6.100 -4.094 1.00 88.88 90 ILE A CA 1
ATOM 668 C C . ILE A 1 90 ? -5.332 4.857 -3.728 1.00 88.88 90 ILE A C 1
ATOM 670 O O . ILE A 1 90 ? -5.353 3.865 -4.463 1.00 88.88 90 ILE A O 1
ATOM 674 N N . LYS A 1 91 ? -4.643 4.876 -2.578 1.00 88.88 91 LYS A N 1
ATOM 675 C CA . LYS A 1 91 ? -3.837 3.737 -2.120 1.00 88.88 91 LYS A CA 1
ATOM 676 C C . LYS A 1 91 ? -4.703 2.541 -1.745 1.00 88.88 91 LYS A C 1
ATOM 678 O O . LYS A 1 91 ? -4.368 1.425 -2.139 1.00 88.88 91 LYS A O 1
ATOM 683 N N . SER A 1 92 ? -5.814 2.761 -1.047 1.00 90.38 92 SER A N 1
ATOM 684 C CA . SER A 1 92 ? -6.744 1.699 -0.669 1.00 90.38 92 SER A CA 1
ATOM 685 C C . SER A 1 92 ? -7.326 1.012 -1.901 1.00 90.38 92 SER A C 1
ATOM 687 O O . SER A 1 92 ? -7.291 -0.214 -1.982 1.00 90.38 92 SER A O 1
ATOM 689 N N . LYS A 1 93 ? -7.728 1.768 -2.931 1.00 90.88 93 LYS A N 1
ATOM 690 C CA . LYS A 1 93 ? -8.190 1.200 -4.206 1.00 90.88 93 LYS A CA 1
ATOM 691 C C . LYS A 1 93 ? -7.090 0.426 -4.936 1.00 90.88 93 LYS A C 1
ATOM 693 O O . LYS A 1 93 ? -7.344 -0.675 -5.414 1.00 90.88 93 LYS A O 1
ATOM 698 N N . ALA A 1 94 ? -5.876 0.976 -5.011 1.00 87.88 94 ALA A N 1
ATOM 699 C CA . ALA A 1 94 ? -4.751 0.323 -5.683 1.00 87.88 94 ALA A CA 1
ATOM 700 C C . ALA A 1 94 ? -4.339 -0.999 -5.009 1.00 87.88 94 ALA A C 1
ATOM 702 O O . ALA A 1 94 ? -3.900 -1.923 -5.689 1.00 87.88 94 ALA A O 1
ATOM 703 N N . ARG A 1 95 ? -4.481 -1.086 -3.682 1.00 89.88 95 ARG A N 1
ATOM 704 C CA . ARG A 1 95 ? -4.113 -2.260 -2.874 1.00 89.88 95 ARG A CA 1
ATOM 705 C C . ARG A 1 95 ? -5.280 -3.217 -2.612 1.00 89.88 95 ARG A C 1
ATOM 707 O O . ARG A 1 95 ? -5.052 -4.311 -2.111 1.00 89.88 95 ARG A O 1
ATOM 714 N N . GLY A 1 96 ? -6.516 -2.813 -2.912 1.00 91.69 96 GLY A N 1
ATOM 715 C CA . GLY A 1 96 ? -7.716 -3.549 -2.506 1.00 91.69 96 GLY A CA 1
ATOM 716 C C . GLY A 1 96 ? -7.971 -3.521 -0.991 1.00 91.69 96 GLY A C 1
ATOM 717 O O . GLY A 1 96 ? -8.617 -4.423 -0.468 1.00 91.69 96 GLY A O 1
ATOM 718 N N . THR A 1 97 ? -7.453 -2.516 -0.278 1.00 95.00 97 THR A N 1
ATOM 719 C CA . THR A 1 97 ? -7.631 -2.355 1.173 1.00 95.00 97 THR A CA 1
ATOM 720 C C . THR A 1 97 ? -9.034 -1.817 1.469 1.00 95.00 97 THR A C 1
ATOM 722 O O . THR A 1 97 ? -9.373 -0.758 0.934 1.00 95.00 97 THR A O 1
ATOM 725 N N . PRO A 1 98 ? -9.853 -2.486 2.303 1.00 97.00 98 PRO A N 1
ATOM 726 C CA . PRO A 1 98 ? -11.160 -1.971 2.705 1.00 97.00 98 PRO A CA 1
ATOM 727 C C . PRO A 1 98 ? -11.048 -0.567 3.310 1.00 97.00 98 PRO A C 1
ATOM 729 O O . PRO A 1 98 ? -10.189 -0.339 4.161 1.00 97.00 98 PRO A O 1
ATOM 732 N N . ASN A 1 99 ? -11.886 0.369 2.860 1.00 96.56 99 ASN A N 1
ATOM 733 C CA . ASN A 1 99 ? -11.841 1.774 3.277 1.00 96.56 99 ASN A CA 1
ATOM 734 C C . ASN A 1 99 ? -13.243 2.289 3.610 1.00 96.56 99 ASN A C 1
ATOM 736 O O . ASN A 1 99 ? -14.153 2.184 2.779 1.00 96.56 99 ASN A O 1
ATOM 740 N N . LEU A 1 100 ? -13.382 2.873 4.797 1.00 96.00 100 LEU A N 1
ATOM 741 C CA . LEU A 1 100 ? -14.618 3.423 5.332 1.00 96.00 100 LEU A CA 1
ATOM 742 C C . LEU A 1 100 ? -14.441 4.907 5.679 1.00 96.00 100 LEU A C 1
ATOM 744 O O . LEU A 1 100 ? -13.540 5.267 6.431 1.00 96.00 100 LEU A O 1
ATOM 748 N N . ASP A 1 101 ? -15.333 5.751 5.173 1.00 94.81 101 ASP A N 1
ATOM 749 C CA . ASP A 1 101 ? -15.429 7.159 5.557 1.00 94.81 101 ASP A CA 1
ATOM 750 C C . ASP A 1 101 ? -16.607 7.335 6.524 1.00 94.81 101 ASP A C 1
ATOM 752 O O . ASP A 1 101 ? -17.731 6.938 6.223 1.00 94.81 101 ASP A O 1
ATOM 756 N N . ILE A 1 102 ? -16.347 7.886 7.706 1.00 94.44 102 ILE A N 1
ATOM 757 C CA . ILE A 1 102 ? -17.349 8.164 8.739 1.00 94.44 102 ILE A CA 1
ATOM 758 C C . ILE A 1 102 ? -17.424 9.657 9.071 1.00 94.44 102 ILE A C 1
ATOM 760 O O . ILE A 1 102 ? -17.915 10.013 10.137 1.00 94.44 102 ILE A O 1
ATOM 764 N N . SER A 1 103 ? -16.957 10.542 8.185 1.00 91.19 103 SER A N 1
ATOM 765 C CA . SER A 1 103 ? -16.902 11.983 8.462 1.00 91.19 103 SER A CA 1
ATOM 766 C C . SER A 1 103 ? -18.251 12.648 8.682 1.00 91.19 103 SER A C 1
ATOM 768 O O . SER A 1 103 ? -18.332 13.694 9.317 1.00 91.19 103 SER A O 1
ATOM 770 N N . GLU A 1 104 ? -19.310 12.056 8.136 1.00 89.00 104 GLU A N 1
ATOM 771 C CA . GLU A 1 104 ? -20.681 12.519 8.344 1.00 89.00 104 GLU A CA 1
ATOM 772 C C . GLU A 1 104 ? -21.321 11.893 9.591 1.00 89.00 104 GLU A C 1
ATOM 774 O O . GLU A 1 104 ? -22.415 12.291 9.968 1.00 89.00 104 GLU A O 1
ATOM 779 N N . VAL A 1 105 ? -20.662 10.937 10.256 1.00 89.19 105 VAL A N 1
ATOM 780 C CA . VAL A 1 105 ? -21.188 10.260 11.448 1.00 89.19 105 VAL A CA 1
ATOM 781 C C . VAL A 1 105 ? -20.788 11.016 12.711 1.00 89.19 105 VAL A C 1
ATOM 783 O O . VAL A 1 105 ? -19.612 11.287 12.959 1.00 89.19 105 VAL A O 1
ATOM 786 N N . GLU A 1 106 ? -21.769 11.308 13.563 1.00 87.56 106 GLU A N 1
ATOM 787 C CA . GLU A 1 106 ? -21.520 11.967 14.844 1.00 87.56 106 GLU A CA 1
ATOM 788 C C . GLU A 1 106 ? -20.666 11.110 15.798 1.00 87.56 106 GLU A C 1
ATOM 790 O O . GLU A 1 106 ? -20.670 9.876 15.776 1.00 87.56 106 GLU A O 1
ATOM 795 N N . GLY A 1 107 ? -19.924 11.791 16.673 1.00 87.44 107 GLY A N 1
ATOM 796 C CA . GLY A 1 107 ? -19.134 11.172 17.739 1.00 87.44 107 GLY A CA 1
ATOM 797 C C . GLY A 1 107 ? -17.728 10.719 17.336 1.00 87.44 107 GLY A C 1
ATOM 798 O O . GLY A 1 107 ? -16.895 10.538 18.220 1.00 87.44 107 GLY A O 1
ATOM 799 N N . GLY A 1 108 ? -17.408 10.575 16.044 1.00 90.12 108 GLY A N 1
ATOM 800 C CA . GLY A 1 108 ? -16.063 10.184 15.600 1.00 90.12 108 GLY A CA 1
ATOM 801 C C . GLY A 1 108 ? -15.581 8.900 16.292 1.00 90.12 108 GLY A C 1
ATOM 802 O O . GLY A 1 108 ? -16.169 7.838 16.104 1.00 90.12 108 GLY A O 1
ATOM 803 N N . PHE A 1 109 ? -14.556 8.991 17.149 1.00 91.44 109 PHE A N 1
ATOM 804 C CA . PHE A 1 109 ? -14.064 7.856 17.950 1.00 91.44 109 PHE A CA 1
ATOM 805 C C . PHE A 1 109 ? -15.092 7.266 18.923 1.00 91.44 109 PHE A C 1
ATOM 807 O O . PHE A 1 109 ? -14.973 6.101 19.298 1.00 91.44 109 PHE A O 1
ATOM 814 N N . THR A 1 110 ? -16.085 8.051 19.342 1.00 90.44 110 THR A N 1
ATOM 815 C CA . THR A 1 110 ? -17.173 7.615 20.229 1.00 90.44 110 THR A CA 1
ATOM 816 C C . THR A 1 110 ? -18.470 7.346 19.469 1.00 90.44 110 THR A C 1
ATOM 818 O O . THR A 1 110 ? -19.530 7.291 20.087 1.00 90.44 110 THR A O 1
ATOM 821 N N . SER A 1 111 ? -18.408 7.231 18.139 1.00 89.81 111 SER A N 1
ATOM 822 C CA . SER A 1 111 ? -19.559 6.861 17.318 1.00 89.81 111 SER A CA 1
ATOM 823 C C . SER A 1 111 ? -20.142 5.517 17.764 1.00 89.81 111 SER A C 1
ATOM 825 O O . SER A 1 111 ? -19.403 4.590 18.109 1.00 89.81 111 SER A O 1
ATOM 827 N N . ASP A 1 112 ? -21.468 5.379 17.673 1.00 90.06 112 ASP A N 1
ATOM 828 C CA . ASP A 1 112 ? -22.171 4.114 17.917 1.00 90.06 112 ASP A CA 1
ATOM 829 C C . ASP A 1 112 ? -21.671 2.968 17.020 1.00 90.06 112 ASP A C 1
ATOM 831 O O . ASP A 1 112 ? -21.817 1.800 17.382 1.00 90.06 112 ASP A O 1
ATOM 835 N N . LEU A 1 113 ? -21.022 3.284 15.892 1.00 89.06 113 LEU A N 1
ATOM 836 C CA . LEU A 1 113 ? -20.369 2.301 15.027 1.00 89.06 113 LEU A CA 1
ATOM 837 C C . LEU A 1 113 ? -19.307 1.472 15.769 1.00 89.06 113 LEU A C 1
ATOM 839 O O . LEU A 1 113 ? -19.129 0.291 15.480 1.00 89.06 113 LEU A O 1
ATOM 843 N N . PHE A 1 114 ? -18.624 2.079 16.741 1.00 91.38 114 PHE A N 1
ATOM 844 C CA . PHE A 1 114 ? -17.591 1.430 17.548 1.00 91.38 114 PHE A CA 1
ATOM 845 C C . PHE A 1 114 ? -18.124 0.898 18.880 1.00 91.38 114 PHE A C 1
ATOM 847 O O . PHE A 1 114 ? -17.348 0.510 19.748 1.00 91.38 114 PHE A O 1
ATOM 854 N N . LYS A 1 115 ? -19.442 0.871 19.097 1.00 91.38 115 LYS A N 1
ATOM 855 C CA . LYS A 1 115 ? -20.009 0.440 20.377 1.00 91.38 115 LYS A CA 1
ATOM 856 C C . LYS A 1 115 ? -19.586 -0.994 20.715 1.00 91.38 115 LYS A C 1
ATOM 858 O O . LYS A 1 115 ? -19.960 -1.943 20.037 1.00 91.38 115 LYS A O 1
ATOM 863 N N . GLY A 1 116 ? -18.844 -1.143 21.812 1.00 91.62 116 GLY A N 1
ATOM 864 C CA . GLY A 1 116 ? -18.289 -2.429 22.251 1.00 91.62 116 GLY A CA 1
ATOM 865 C C . GLY A 1 116 ? -16.856 -2.700 21.784 1.00 91.62 116 GLY A C 1
ATOM 866 O O . GLY A 1 116 ? -16.288 -3.709 22.191 1.00 91.62 116 GLY A O 1
ATOM 867 N N . PHE A 1 117 ? -16.262 -1.786 21.014 1.00 95.38 117 PHE A N 1
ATOM 868 C CA . PHE A 1 117 ? -14.878 -1.832 20.557 1.00 95.38 117 PHE A CA 1
ATOM 869 C C . PHE A 1 117 ? -14.147 -0.545 20.958 1.00 95.38 117 PHE A C 1
ATOM 871 O O . PHE A 1 117 ? -14.690 0.557 20.876 1.00 95.38 117 PHE A O 1
ATOM 878 N N . LYS A 1 118 ? -12.907 -0.673 21.417 1.00 95.31 118 LYS A N 1
ATOM 879 C CA . LYS A 1 118 ? -12.036 0.456 21.777 1.00 95.31 118 LYS A CA 1
ATOM 880 C C . LYS A 1 118 ? -10.715 0.386 21.022 1.00 95.31 118 LYS A C 1
ATOM 882 O O . LYS A 1 118 ? -10.386 -0.618 20.393 1.00 95.31 118 LYS A O 1
ATOM 887 N N . ASP A 1 119 ? -9.949 1.465 21.123 1.00 97.19 119 ASP A N 1
ATOM 888 C CA . ASP A 1 119 ? -8.567 1.501 20.657 1.00 97.19 119 ASP A CA 1
ATOM 889 C C . ASP A 1 119 ? -7.774 0.295 21.192 1.00 97.19 119 ASP A C 1
ATOM 891 O O . ASP A 1 119 ? -7.846 -0.039 22.379 1.00 97.19 119 ASP A O 1
ATOM 895 N N . GLY A 1 120 ? -7.056 -0.383 20.298 1.00 96.75 120 GLY A N 1
ATOM 896 C CA . GLY A 1 120 ? -6.304 -1.600 20.591 1.00 96.75 120 GLY A CA 1
ATOM 897 C C . GLY A 1 120 ? -7.101 -2.910 20.533 1.00 96.75 120 GLY A C 1
ATOM 898 O O . GLY A 1 120 ? -6.477 -3.973 20.614 1.00 96.75 120 GLY A O 1
ATOM 899 N N . ASP A 1 121 ? -8.427 -2.884 20.367 1.00 98.00 121 ASP A N 1
ATOM 900 C CA . ASP A 1 121 ? -9.214 -4.111 20.204 1.00 98.00 121 ASP A CA 1
ATOM 901 C C . ASP A 1 121 ? -9.021 -4.723 18.809 1.00 98.00 121 ASP A C 1
ATOM 903 O O . ASP A 1 121 ? -8.876 -4.031 17.800 1.00 98.00 121 ASP A O 1
ATOM 907 N N . TRP A 1 122 ? -9.052 -6.053 18.750 1.00 98.31 122 TRP A N 1
ATOM 908 C CA . TRP A 1 122 ? -8.995 -6.810 17.504 1.00 98.31 122 TRP A CA 1
ATOM 909 C C . TRP A 1 122 ? -10.399 -7.013 16.949 1.00 98.31 122 TRP A C 1
ATOM 911 O O . TRP A 1 122 ? -11.277 -7.539 17.637 1.00 98.31 122 TRP A O 1
ATOM 921 N N . VAL A 1 123 ? -10.604 -6.630 15.692 1.00 98.19 123 VAL A N 1
ATOM 922 C CA . VAL A 1 123 ? -11.914 -6.667 15.041 1.00 98.19 123 VAL A CA 1
ATOM 923 C C . VAL A 1 123 ? -11.838 -7.248 13.638 1.00 98.19 123 VAL A C 1
ATOM 925 O O . VAL A 1 123 ? -10.819 -7.171 12.946 1.00 98.19 123 VAL A O 1
ATOM 928 N N . LYS A 1 124 ? -12.966 -7.791 13.196 1.00 98.06 124 LYS A N 1
ATOM 929 C CA . LYS A 1 124 ? -13.251 -8.068 11.795 1.00 98.06 124 LYS A CA 1
ATOM 930 C C . LYS A 1 124 ? -14.262 -7.041 11.301 1.00 98.06 124 LYS A C 1
ATOM 932 O O . LYS A 1 124 ? -15.410 -7.034 11.732 1.00 98.06 124 LYS A O 1
ATOM 937 N N . MET A 1 125 ? -13.816 -6.192 10.384 1.00 98.00 125 MET A N 1
ATOM 938 C CA . MET A 1 125 ? -14.630 -5.200 9.694 1.00 98.00 125 MET A CA 1
ATOM 939 C C . MET A 1 125 ? -15.016 -5.740 8.316 1.00 98.00 125 MET A C 1
ATOM 941 O O . MET A 1 125 ? -14.149 -6.044 7.491 1.00 98.00 125 MET A O 1
ATOM 945 N N . THR A 1 126 ? -16.316 -5.844 8.064 1.00 97.88 126 THR A N 1
ATOM 946 C CA . THR A 1 126 ? -16.874 -6.231 6.763 1.00 97.88 126 THR A CA 1
ATOM 947 C C . THR A 1 126 ? -17.589 -5.031 6.164 1.00 97.88 126 THR A C 1
ATOM 949 O O . THR A 1 126 ? -18.484 -4.473 6.797 1.00 97.88 126 THR A O 1
ATOM 952 N N . LEU A 1 127 ? -17.150 -4.624 4.972 1.00 97.69 127 LEU A N 1
ATOM 953 C CA . LEU A 1 127 ? -17.707 -3.512 4.210 1.00 97.69 127 LEU A CA 1
ATOM 954 C C . LEU A 1 127 ? -18.256 -4.042 2.888 1.00 97.69 127 LEU A C 1
ATOM 956 O O . LEU A 1 127 ? -17.488 -4.533 2.053 1.00 97.69 127 LEU A O 1
ATOM 960 N N . ASP A 1 128 ? -19.555 -3.911 2.666 1.00 96.69 128 ASP A N 1
ATOM 961 C CA . ASP A 1 128 ? -20.201 -4.433 1.468 1.00 96.69 128 ASP A CA 1
ATOM 962 C C . ASP A 1 128 ? -20.475 -3.353 0.419 1.00 96.69 128 ASP A C 1
ATOM 964 O O . ASP A 1 128 ? -20.445 -2.142 0.654 1.00 96.69 128 ASP A O 1
ATOM 968 N N . LYS A 1 129 ? -20.731 -3.809 -0.810 1.00 94.62 129 LYS A N 1
ATOM 969 C CA . LYS A 1 129 ? -21.023 -2.930 -1.954 1.00 94.62 129 LYS A CA 1
ATOM 970 C C . LYS A 1 129 ? -22.339 -2.167 -1.795 1.00 94.62 129 LYS A C 1
ATOM 972 O O . LYS A 1 129 ? -22.499 -1.122 -2.420 1.00 94.62 129 LYS A O 1
ATOM 977 N N . ASP A 1 130 ? -23.256 -2.689 -0.988 1.00 94.81 130 ASP A N 1
ATOM 978 C CA . ASP A 1 130 ? -24.553 -2.089 -0.674 1.00 94.81 130 ASP A CA 1
ATOM 979 C C . ASP A 1 130 ? -24.488 -1.061 0.467 1.00 94.81 130 ASP A C 1
ATOM 981 O O . ASP A 1 130 ? -25.530 -0.596 0.917 1.00 94.81 130 ASP A O 1
ATOM 985 N N . GLN A 1 131 ? -23.275 -0.677 0.891 1.00 94.12 131 GLN A N 1
ATOM 986 C CA . GLN A 1 131 ? -23.001 0.218 2.020 1.00 94.12 131 GLN A CA 1
ATOM 987 C C . GLN A 1 131 ? -23.290 -0.396 3.400 1.00 94.12 131 GLN A C 1
ATOM 989 O O . GLN A 1 131 ? -23.220 0.322 4.397 1.00 94.12 131 GLN A O 1
ATOM 994 N N . SER A 1 132 ? -23.565 -1.702 3.500 1.00 94.44 132 SER A N 1
ATOM 995 C CA . SER A 1 132 ? -23.662 -2.352 4.806 1.00 94.44 132 SER A CA 1
ATOM 996 C C . SER A 1 132 ? -22.281 -2.501 5.464 1.00 94.44 132 SER A C 1
ATOM 998 O O . SER A 1 132 ? -21.252 -2.691 4.804 1.00 94.44 132 SER A O 1
ATOM 1000 N N . ILE A 1 133 ? -22.260 -2.318 6.787 1.00 96.25 133 ILE A N 1
ATOM 1001 C CA . ILE A 1 133 ? -21.051 -2.273 7.613 1.00 96.25 133 ILE A CA 1
ATOM 1002 C C . ILE A 1 133 ? -21.283 -3.165 8.826 1.00 96.25 133 ILE A C 1
ATOM 1004 O O . ILE A 1 133 ? -22.273 -2.999 9.539 1.00 96.25 133 ILE A O 1
ATOM 1008 N N . ASN A 1 134 ? -20.357 -4.086 9.076 1.00 96.06 134 ASN A N 1
ATOM 1009 C CA . ASN A 1 134 ? -20.405 -4.971 10.234 1.00 96.06 134 ASN A CA 1
ATOM 1010 C C . ASN A 1 134 ? -19.048 -5.032 10.940 1.00 96.06 134 ASN A C 1
ATOM 1012 O O . ASN A 1 134 ? -18.012 -5.186 10.285 1.00 96.06 134 ASN A O 1
ATOM 1016 N N . PHE A 1 135 ? -19.078 -4.965 12.271 1.00 96.50 135 PHE A N 1
ATOM 1017 C CA . PHE A 1 135 ? -17.922 -5.147 13.144 1.00 96.50 135 PHE A CA 1
ATOM 1018 C C . PHE A 1 135 ? -18.153 -6.346 14.061 1.00 96.50 135 PHE A C 1
ATOM 1020 O O . PHE A 1 135 ? -19.144 -6.415 14.784 1.00 96.50 135 PHE A O 1
ATOM 1027 N N . GLU A 1 136 ? -17.209 -7.280 14.052 1.00 96.88 136 GLU A N 1
ATOM 1028 C CA . GLU A 1 136 ? -17.206 -8.462 14.913 1.00 96.88 136 GLU A CA 1
ATOM 1029 C C . GLU A 1 136 ? -15.921 -8.482 15.744 1.00 96.88 136 GLU A C 1
ATOM 1031 O O . GLU A 1 136 ? -14.867 -8.042 15.277 1.00 96.88 136 GLU A O 1
ATOM 1036 N N . ALA A 1 137 ? -15.986 -9.016 16.965 1.00 97.38 137 ALA A N 1
ATOM 1037 C CA . ALA A 1 137 ? -14.783 -9.267 17.752 1.00 97.38 137 ALA A CA 1
ATOM 1038 C C . ALA A 1 137 ? -13.894 -10.302 17.049 1.00 97.38 137 ALA A C 1
ATOM 1040 O O . ALA A 1 137 ? -14.388 -11.271 16.473 1.00 97.38 137 ALA A O 1
ATOM 1041 N N . SER A 1 138 ? -12.585 -10.087 17.110 1.00 97.56 138 SER A N 1
ATOM 1042 C CA . SER A 1 138 ? -11.569 -10.954 16.516 1.00 97.56 138 SER A CA 1
ATOM 1043 C C . SER A 1 138 ? -10.386 -11.091 17.475 1.00 97.56 138 SER A C 1
ATOM 1045 O O . SER A 1 138 ? -10.366 -10.535 18.573 1.00 97.56 138 SER A O 1
ATOM 1047 N N . THR A 1 139 ? -9.370 -11.831 17.054 1.00 97.75 139 THR A N 1
ATOM 1048 C CA . THR A 1 139 ? -8.099 -12.000 17.759 1.00 97.75 139 THR A CA 1
ATOM 1049 C C . THR A 1 139 ? -6.907 -11.650 16.870 1.00 97.75 139 THR A C 1
ATOM 1051 O O . THR A 1 139 ? -7.007 -11.630 15.640 1.00 97.75 139 THR A O 1
ATOM 1054 N N . GLN A 1 140 ? -5.744 -11.439 17.492 1.00 97.38 140 GLN A N 1
ATOM 1055 C CA . GLN A 1 140 ? -4.474 -11.291 16.777 1.00 97.38 140 GLN A CA 1
ATOM 1056 C C . GLN A 1 140 ? -4.183 -12.492 15.866 1.00 97.38 140 GLN A C 1
ATOM 1058 O O . GLN A 1 140 ? -3.773 -12.319 14.721 1.00 97.38 140 GLN A O 1
ATOM 1063 N N . ALA A 1 141 ? -4.433 -13.712 16.351 1.00 97.25 141 ALA A N 1
ATOM 1064 C CA . ALA A 1 141 ? -4.175 -14.934 15.593 1.00 97.25 141 ALA A CA 1
ATOM 1065 C C . ALA A 1 141 ? -5.012 -15.003 14.303 1.00 97.25 141 ALA A C 1
ATOM 1067 O O . ALA A 1 141 ? -4.510 -15.413 13.256 1.00 97.25 141 ALA A O 1
ATOM 1068 N N . GLU A 1 142 ? -6.270 -14.560 14.352 1.00 96.44 142 GLU A N 1
ATOM 1069 C CA . GLU A 1 142 ? -7.140 -14.482 13.173 1.00 96.44 142 GLU A CA 1
ATOM 1070 C C . GLU A 1 142 ? -6.685 -13.403 12.190 1.00 96.44 142 GLU A C 1
ATOM 1072 O O . GLU A 1 142 ? -6.694 -13.644 10.981 1.00 96.44 142 GLU A O 1
ATOM 1077 N N . ALA A 1 143 ? -6.236 -12.244 12.682 1.00 96.25 143 ALA A N 1
ATOM 1078 C CA . ALA A 1 143 ? -5.672 -11.194 11.836 1.00 96.25 143 ALA A CA 1
ATOM 1079 C C . ALA A 1 143 ? -4.400 -11.674 11.119 1.00 96.25 143 ALA A C 1
ATOM 1081 O O . ALA A 1 143 ? -4.266 -11.515 9.905 1.00 96.25 143 ALA A O 1
ATOM 1082 N N . GLU A 1 144 ? -3.494 -12.343 11.836 1.00 96.06 144 GLU A N 1
ATOM 1083 C CA . GLU A 1 144 ? -2.288 -12.939 11.258 1.00 96.06 144 GLU A CA 1
ATOM 1084 C C . GLU A 1 144 ? -2.613 -14.028 10.231 1.00 96.06 144 GLU A C 1
ATOM 1086 O O . GLU A 1 144 ? -1.979 -14.092 9.174 1.00 96.06 144 GLU A O 1
ATOM 1091 N N . ALA A 1 145 ? -3.604 -14.877 10.514 1.00 95.12 145 ALA A N 1
ATOM 1092 C CA . ALA A 1 145 ? -4.069 -15.893 9.576 1.00 95.12 145 ALA A CA 1
ATOM 1093 C C . ALA A 1 145 ? -4.678 -15.257 8.317 1.00 95.12 145 ALA A C 1
ATOM 1095 O O . ALA A 1 145 ? -4.364 -15.684 7.204 1.00 95.12 145 ALA A O 1
ATOM 1096 N N . ASN A 1 146 ? -5.489 -14.204 8.471 1.00 93.31 146 ASN A N 1
ATOM 1097 C CA . ASN A 1 146 ? -6.066 -13.458 7.354 1.00 93.31 146 ASN A CA 1
ATOM 1098 C C . ASN A 1 146 ? -4.980 -12.802 6.493 1.00 93.31 146 ASN A C 1
ATOM 1100 O O . ASN A 1 146 ? -5.028 -12.895 5.266 1.00 93.31 146 ASN A 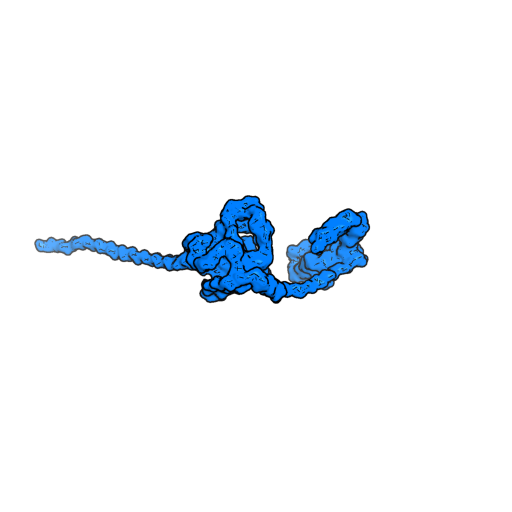O 1
ATOM 1104 N N . TYR A 1 147 ? -3.981 -12.187 7.128 1.00 92.06 147 TYR A N 1
ATOM 1105 C CA . TYR A 1 147 ? -2.849 -11.580 6.438 1.00 92.06 147 TYR A CA 1
ATOM 1106 C C . TYR A 1 147 ? -2.041 -12.623 5.659 1.00 92.06 147 TYR A C 1
ATOM 1108 O O . TYR A 1 147 ? -1.805 -12.440 4.466 1.00 92.06 147 TYR A O 1
ATOM 1116 N N . LYS A 1 148 ? -1.690 -13.754 6.287 1.00 90.94 148 LYS A N 1
ATOM 1117 C CA . LYS A 1 148 ? -0.974 -14.864 5.630 1.00 90.94 148 LYS A CA 1
ATOM 1118 C C . LYS A 1 148 ? -1.758 -15.444 4.453 1.00 90.94 148 LYS A C 1
ATOM 1120 O O . LYS A 1 148 ? -1.166 -15.714 3.416 1.00 90.94 148 LYS A O 1
ATOM 1125 N N . ALA A 1 149 ? -3.078 -15.583 4.575 1.00 89.56 149 ALA A N 1
ATOM 1126 C CA . ALA A 1 149 ? -3.930 -16.075 3.490 1.00 89.56 149 ALA A CA 1
ATOM 1127 C C . ALA A 1 149 ? -3.982 -15.123 2.280 1.00 89.56 149 ALA A C 1
ATOM 1129 O O . ALA A 1 149 ? -4.212 -15.569 1.158 1.00 89.56 149 ALA A O 1
ATOM 1130 N N . LYS A 1 150 ? -3.762 -13.821 2.500 1.00 84.38 150 LYS A N 1
ATOM 1131 C CA . LYS A 1 150 ? -3.694 -12.791 1.451 1.00 84.38 150 LYS A CA 1
ATOM 1132 C C . LYS A 1 150 ? -2.280 -12.576 0.902 1.00 84.38 150 LYS A C 1
ATOM 1134 O O . LYS A 1 150 ? -2.124 -11.818 -0.055 1.00 84.38 150 LYS A O 1
ATOM 1139 N N . GLN A 1 151 ? -1.249 -13.193 1.486 1.00 80.50 151 GLN A N 1
ATOM 1140 C CA . GLN A 1 151 ? 0.112 -13.040 0.983 1.00 80.50 151 GLN A CA 1
ATOM 1141 C C . GLN A 1 151 ? 0.235 -13.668 -0.401 1.00 80.50 151 GLN A C 1
ATOM 1143 O O . GLN A 1 151 ? -0.040 -14.849 -0.612 1.00 80.50 151 GLN A O 1
ATOM 1148 N N . MET A 1 152 ? 0.689 -12.855 -1.349 1.00 76.81 152 MET A N 1
ATOM 1149 C CA . MET A 1 152 ? 1.063 -13.347 -2.663 1.00 76.81 152 MET A CA 1
ATOM 1150 C C . MET A 1 152 ? 2.307 -14.235 -2.536 1.00 76.81 152 MET A C 1
ATOM 1152 O O . MET A 1 152 ? 3.183 -13.940 -1.715 1.00 76.81 152 MET A O 1
ATOM 1156 N N . PRO A 1 153 ? 2.426 -15.295 -3.355 1.00 80.00 153 PRO A N 1
ATOM 1157 C CA . PRO A 1 153 ? 3.639 -16.095 -3.410 1.00 80.00 153 PRO A CA 1
ATOM 1158 C C . PRO A 1 153 ? 4.858 -15.203 -3.633 1.00 80.00 153 PRO A C 1
ATOM 1160 O O . PRO A 1 153 ? 4.802 -14.248 -4.413 1.00 80.00 153 PRO A O 1
ATOM 1163 N N . ALA A 1 154 ? 5.967 -15.532 -2.973 1.00 79.25 154 ALA A N 1
ATOM 1164 C CA . ALA A 1 154 ? 7.216 -14.819 -3.179 1.00 79.25 154 ALA A CA 1
ATOM 1165 C C . ALA A 1 154 ? 7.585 -14.844 -4.671 1.00 79.25 154 ALA A C 1
ATOM 1167 O O . ALA A 1 154 ? 7.741 -15.908 -5.275 1.00 79.25 154 ALA A O 1
ATOM 1168 N N . VAL A 1 155 ? 7.722 -13.663 -5.272 1.00 81.19 155 VAL A N 1
ATOM 1169 C CA . VAL A 1 155 ? 8.172 -13.543 -6.657 1.00 81.19 155 VAL A CA 1
ATOM 1170 C C . VAL A 1 155 ? 9.687 -13.672 -6.665 1.00 81.19 155 VAL A C 1
ATOM 1172 O O . VAL A 1 155 ? 10.392 -12.864 -6.059 1.00 81.19 155 VAL A O 1
ATOM 1175 N N . LYS A 1 156 ? 10.205 -14.683 -7.368 1.00 84.38 156 LYS A N 1
ATOM 1176 C CA . LYS A 1 156 ? 11.644 -14.793 -7.606 1.00 84.38 156 LYS A CA 1
ATOM 1177 C C . LYS A 1 156 ? 12.066 -13.691 -8.573 1.00 84.38 156 LYS A C 1
ATOM 1179 O O . LYS A 1 156 ? 11.778 -13.760 -9.767 1.00 84.38 156 LYS A O 1
ATOM 1184 N N . LEU A 1 157 ? 12.754 -12.683 -8.050 1.00 86.44 157 LEU A N 1
ATOM 1185 C CA . LEU A 1 157 ? 13.362 -11.645 -8.870 1.00 86.44 157 LEU A CA 1
ATOM 1186 C C . LEU A 1 157 ? 14.532 -12.239 -9.663 1.00 86.44 157 LEU A C 1
ATOM 1188 O O . LEU A 1 157 ? 15.295 -13.061 -9.151 1.00 86.44 157 LEU A O 1
ATOM 1192 N N . VAL A 1 158 ? 14.652 -11.831 -10.923 1.00 90.94 158 VAL A N 1
ATOM 1193 C CA . VAL A 1 158 ? 15.736 -12.235 -11.822 1.00 90.94 158 VAL A CA 1
ATOM 1194 C C . VAL A 1 158 ? 16.480 -10.996 -12.291 1.00 90.94 158 VAL A C 1
ATOM 1196 O O . VAL A 1 158 ? 15.861 -9.980 -12.603 1.00 90.94 158 VAL A O 1
ATOM 1199 N N . ALA A 1 159 ? 17.803 -11.100 -12.335 1.00 94.38 159 ALA A N 1
ATOM 1200 C CA . ALA A 1 159 ? 18.683 -10.060 -12.832 1.00 94.38 159 ALA A CA 1
ATOM 1201 C C . ALA A 1 159 ? 19.788 -10.708 -13.670 1.00 94.38 159 ALA A C 1
ATOM 1203 O O . ALA A 1 159 ? 20.482 -11.609 -13.199 1.00 94.38 159 ALA A O 1
ATOM 1204 N N . ASP A 1 160 ? 19.930 -10.256 -14.909 1.00 96.06 160 ASP A N 1
ATOM 1205 C CA . ASP A 1 160 ? 21.070 -10.537 -15.769 1.00 96.06 160 ASP A CA 1
ATOM 1206 C C . ASP A 1 160 ? 22.213 -9.595 -15.374 1.00 96.06 160 ASP A C 1
ATOM 1208 O O . ASP A 1 160 ? 22.154 -8.379 -15.568 1.00 96.06 160 ASP A O 1
ATOM 1212 N N . ILE A 1 161 ? 23.246 -10.188 -14.783 1.00 96.38 161 ILE A N 1
ATOM 1213 C CA . ILE A 1 161 ? 24.445 -9.502 -14.296 1.00 96.38 161 ILE A CA 1
ATOM 1214 C C . ILE A 1 161 ? 25.631 -9.655 -15.253 1.00 96.38 161 ILE A C 1
ATOM 1216 O O . ILE A 1 161 ? 26.760 -9.397 -14.848 1.00 96.38 161 ILE A O 1
ATOM 1220 N N . GLU A 1 162 ? 25.400 -10.082 -16.495 1.00 96.50 162 GLU A N 1
ATOM 1221 C CA . GLU A 1 162 ? 26.434 -10.271 -17.517 1.00 96.50 162 GLU A CA 1
ATOM 1222 C C . GLU A 1 162 ? 26.315 -9.249 -18.652 1.00 96.50 162 GLU A C 1
ATOM 1224 O O . GLU A 1 162 ? 27.338 -8.777 -19.156 1.00 96.50 162 GLU A O 1
ATOM 1229 N N . SER A 1 163 ? 25.089 -8.865 -19.022 1.00 95.19 163 SER A N 1
ATOM 1230 C CA . SER A 1 163 ? 24.820 -7.876 -20.074 1.00 95.19 163 SER A CA 1
ATOM 1231 C C . SER A 1 163 ? 25.440 -6.507 -19.774 1.00 95.19 163 SER A C 1
ATOM 1233 O O . SER A 1 163 ? 25.100 -5.856 -18.786 1.00 95.19 163 SER A O 1
ATOM 1235 N N . LYS A 1 164 ? 26.316 -6.032 -20.667 1.00 94.50 164 LYS A N 1
ATOM 1236 C CA . LYS A 1 164 ? 27.019 -4.740 -20.558 1.00 94.50 164 LYS A CA 1
ATOM 1237 C C . LYS A 1 164 ? 26.583 -3.772 -21.654 1.00 94.50 164 LYS A C 1
ATOM 1239 O O . LYS A 1 164 ? 26.040 -4.177 -22.676 1.00 94.50 164 LYS A O 1
ATOM 1244 N N . GLY A 1 165 ? 26.934 -2.502 -21.475 1.00 93.31 165 GLY A N 1
ATOM 1245 C CA . GLY A 1 165 ? 26.649 -1.430 -22.424 1.00 93.31 165 GLY A CA 1
ATOM 1246 C C . GLY A 1 165 ? 25.442 -0.592 -22.018 1.00 93.31 165 GLY A C 1
ATOM 1247 O O . GLY A 1 165 ? 24.801 -0.840 -20.999 1.00 93.31 165 GLY A O 1
ATOM 1248 N N . LEU A 1 166 ? 25.163 0.436 -22.815 1.00 94.38 166 LEU A N 1
ATOM 1249 C CA . LEU A 1 166 ? 23.974 1.267 -22.673 1.00 94.38 166 LEU A CA 1
ATOM 1250 C C . LEU A 1 166 ? 22.973 0.859 -23.744 1.00 94.38 166 LEU A C 1
ATOM 1252 O O . LEU A 1 166 ? 23.322 0.803 -24.921 1.00 94.38 166 LEU A O 1
ATOM 1256 N N . TYR A 1 167 ? 21.739 0.597 -23.332 1.00 95.25 167 TYR A N 1
ATOM 1257 C CA . TYR A 1 167 ? 20.672 0.196 -24.242 1.00 95.25 167 TYR A CA 1
ATOM 1258 C C . TYR A 1 167 ? 19.763 1.382 -24.510 1.00 95.25 167 TYR A C 1
ATOM 1260 O O . TYR A 1 167 ? 19.281 1.999 -23.559 1.00 95.25 167 TYR A O 1
ATOM 1268 N N . GLN A 1 168 ? 19.517 1.708 -25.776 1.00 95.06 168 GLN A N 1
ATOM 1269 C CA . GLN A 1 168 ? 18.527 2.727 -26.103 1.00 95.06 168 GLN A CA 1
ATOM 1270 C C . GLN A 1 168 ? 17.120 2.205 -25.834 1.00 95.06 168 GLN A C 1
ATOM 1272 O O . GLN A 1 168 ? 16.831 1.019 -25.992 1.00 95.06 168 GLN A O 1
ATOM 1277 N N . THR A 1 169 ? 16.218 3.110 -25.462 1.00 93.44 169 THR A N 1
ATOM 1278 C CA . THR A 1 169 ? 14.797 2.800 -25.264 1.00 93.44 169 THR A CA 1
ATOM 1279 C C . THR A 1 169 ? 14.169 2.126 -26.491 1.00 93.44 169 THR A C 1
ATOM 1281 O O . THR A 1 169 ? 13.304 1.274 -26.333 1.00 93.44 169 THR A O 1
ATOM 1284 N N . THR A 1 170 ? 14.620 2.454 -27.704 1.00 91.75 170 THR A N 1
ATOM 1285 C CA . THR A 1 170 ? 14.126 1.869 -28.965 1.00 91.75 170 THR A CA 1
ATOM 1286 C C . THR A 1 170 ? 14.492 0.396 -29.148 1.00 91.75 170 THR A C 1
ATOM 1288 O O . THR A 1 170 ? 13.753 -0.336 -29.806 1.00 91.75 170 THR A O 1
ATOM 1291 N N . ASP A 1 171 ? 15.590 -0.049 -28.536 1.00 93.44 171 ASP A N 1
ATOM 1292 C CA . ASP A 1 171 ? 16.136 -1.403 -28.698 1.00 93.44 171 ASP A CA 1
ATOM 1293 C C . ASP A 1 171 ? 15.622 -2.380 -27.631 1.00 93.44 171 ASP A C 1
ATOM 1295 O O . ASP A 1 171 ? 15.938 -3.568 -27.660 1.00 93.44 171 ASP A O 1
ATOM 1299 N N . LEU A 1 172 ? 14.836 -1.883 -26.674 1.00 96.00 172 LEU A N 1
ATOM 1300 C CA . LEU A 1 172 ? 14.340 -2.631 -25.523 1.00 96.00 172 LEU A CA 1
ATOM 1301 C C . LEU A 1 172 ? 12.840 -2.894 -25.634 1.00 96.00 172 LEU A C 1
ATOM 1303 O O . LEU A 1 172 ? 12.103 -2.153 -26.282 1.00 96.00 172 LEU A O 1
ATOM 1307 N N . GLY A 1 173 ? 12.351 -3.945 -24.987 1.00 95.19 173 GLY A N 1
ATOM 1308 C CA . GLY A 1 173 ? 10.921 -4.163 -24.752 1.00 95.19 173 GLY A CA 1
ATOM 1309 C C . GLY A 1 173 ? 10.649 -4.723 -23.362 1.00 95.19 173 GLY A C 1
ATOM 1310 O O . GLY A 1 173 ? 11.570 -4.935 -22.571 1.00 95.19 173 GLY A O 1
ATOM 1311 N N . TRP A 1 174 ? 9.381 -5.017 -23.069 1.00 94.88 174 TRP A N 1
ATOM 1312 C CA . TRP A 1 174 ? 8.978 -5.563 -21.764 1.00 94.88 174 TRP A CA 1
ATOM 1313 C C . TRP A 1 174 ? 9.730 -6.853 -21.375 1.00 94.88 174 TRP A C 1
ATOM 1315 O O . TRP A 1 174 ? 9.935 -7.123 -20.192 1.00 94.88 174 TRP A O 1
ATOM 1325 N N . GLN A 1 175 ? 10.184 -7.633 -22.360 1.00 95.25 175 GLN A N 1
ATOM 1326 C CA . GLN A 1 175 ? 10.927 -8.884 -22.168 1.00 95.25 175 GLN A CA 1
ATOM 1327 C C . GLN A 1 175 ? 12.349 -8.673 -21.624 1.00 95.25 175 GLN A C 1
ATOM 1329 O O . GLN A 1 175 ? 12.912 -9.586 -21.025 1.00 95.25 175 GLN A O 1
ATOM 1334 N N . ASP A 1 176 ? 12.914 -7.469 -21.754 1.00 96.12 176 ASP A N 1
ATOM 1335 C CA . ASP A 1 176 ? 14.253 -7.131 -21.256 1.00 96.12 176 ASP A CA 1
ATOM 1336 C C . ASP A 1 176 ? 14.270 -6.772 -19.758 1.00 96.12 176 ASP A C 1
ATOM 1338 O O . ASP A 1 176 ? 15.278 -6.286 -19.238 1.00 96.12 176 ASP A O 1
ATOM 1342 N N . TYR A 1 177 ? 13.174 -7.002 -19.025 1.00 95.69 177 TYR A N 1
ATOM 1343 C CA . TYR A 1 177 ? 13.062 -6.634 -17.609 1.00 95.69 177 TYR A CA 1
ATOM 1344 C C . TYR A 1 177 ? 14.150 -7.262 -16.729 1.00 95.69 177 TYR A C 1
ATOM 1346 O O . TYR A 1 177 ? 14.572 -6.642 -15.754 1.00 95.69 177 TYR A O 1
ATOM 1354 N N . SER A 1 178 ? 14.622 -8.467 -17.061 1.00 96.12 178 SER A N 1
ATOM 1355 C CA . SER A 1 178 ? 15.713 -9.123 -16.334 1.00 96.12 178 SER A CA 1
ATOM 1356 C C . SER A 1 178 ? 17.051 -8.422 -16.550 1.00 96.12 178 SER A C 1
ATOM 1358 O O . SER A 1 178 ? 17.922 -8.533 -15.701 1.00 96.12 178 SER A O 1
ATOM 1360 N N . LYS A 1 179 ? 17.220 -7.679 -17.645 1.00 96.25 179 LYS A N 1
ATOM 1361 C CA . LYS A 1 179 ? 18.460 -6.992 -18.018 1.00 96.25 179 LYS A CA 1
ATOM 1362 C C . LYS A 1 179 ? 18.545 -5.589 -17.429 1.00 96.25 179 LYS A C 1
ATOM 1364 O O . LYS A 1 179 ? 19.570 -5.223 -16.862 1.00 96.25 179 LYS A O 1
ATOM 1369 N N . VAL A 1 180 ? 17.470 -4.809 -17.560 1.00 96.38 180 VAL A N 1
ATOM 1370 C CA . VAL A 1 180 ? 17.447 -3.364 -17.242 1.00 96.38 180 VAL A CA 1
ATOM 1371 C C . VAL A 1 180 ? 16.435 -2.980 -16.154 1.00 96.38 180 VAL A C 1
ATOM 1373 O O . VAL A 1 180 ? 16.278 -1.806 -15.820 1.00 96.38 180 VAL A O 1
ATOM 1376 N N . GLY A 1 181 ? 15.723 -3.960 -15.599 1.00 95.38 181 GLY A N 1
ATOM 1377 C CA . GLY A 1 181 ? 14.644 -3.752 -14.639 1.00 95.38 181 GLY A CA 1
ATOM 1378 C C . GLY A 1 181 ? 13.306 -3.404 -15.300 1.00 95.38 181 GLY A C 1
ATOM 1379 O O . GLY A 1 181 ? 13.235 -2.839 -16.393 1.00 95.38 181 GLY A O 1
ATOM 1380 N N . SER A 1 182 ? 12.207 -3.709 -14.604 1.00 94.69 182 SER A N 1
ATOM 1381 C CA . SER A 1 182 ? 10.846 -3.557 -15.143 1.00 94.69 182 SER A CA 1
ATOM 1382 C C . SER A 1 182 ? 10.474 -2.115 -15.494 1.00 94.69 182 SER A C 1
ATOM 1384 O O . SER A 1 182 ? 9.671 -1.902 -16.392 1.00 94.69 182 SER A O 1
ATOM 1386 N N . LYS A 1 183 ? 11.057 -1.110 -14.822 1.00 94.38 183 LYS A N 1
ATOM 1387 C CA . LYS A 1 183 ? 10.785 0.304 -15.133 1.00 94.38 183 LYS A CA 1
ATOM 1388 C C . LYS A 1 183 ? 11.303 0.687 -16.519 1.00 94.38 183 LYS A C 1
ATOM 1390 O O . LYS A 1 183 ? 10.536 1.212 -17.318 1.00 94.38 183 LYS A O 1
ATOM 1395 N N . ALA A 1 184 ? 12.574 0.406 -16.806 1.00 95.88 184 ALA A N 1
ATOM 1396 C CA . ALA A 1 184 ? 13.176 0.727 -18.097 1.00 95.88 184 ALA A CA 1
ATOM 1397 C C . ALA A 1 184 ? 12.565 -0.112 -19.230 1.00 95.88 184 ALA A C 1
ATOM 1399 O O . ALA A 1 184 ? 12.255 0.430 -20.287 1.00 95.88 184 ALA A O 1
ATOM 1400 N N . ALA A 1 185 ? 12.312 -1.402 -18.981 1.00 96.38 185 ALA A N 1
ATOM 1401 C CA . ALA A 1 185 ? 11.654 -2.290 -19.940 1.00 96.38 185 ALA A CA 1
ATOM 1402 C C . ALA A 1 185 ? 10.223 -1.828 -20.285 1.00 96.38 185 ALA A C 1
ATOM 1404 O O . ALA A 1 185 ? 9.869 -1.746 -21.459 1.00 96.38 185 ALA A O 1
ATOM 1405 N N . ASN A 1 186 ? 9.414 -1.444 -19.289 1.00 96.12 186 ASN A N 1
ATOM 1406 C CA . ASN A 1 186 ? 8.065 -0.922 -19.535 1.00 96.12 186 ASN A CA 1
ATOM 1407 C C . ASN A 1 186 ? 8.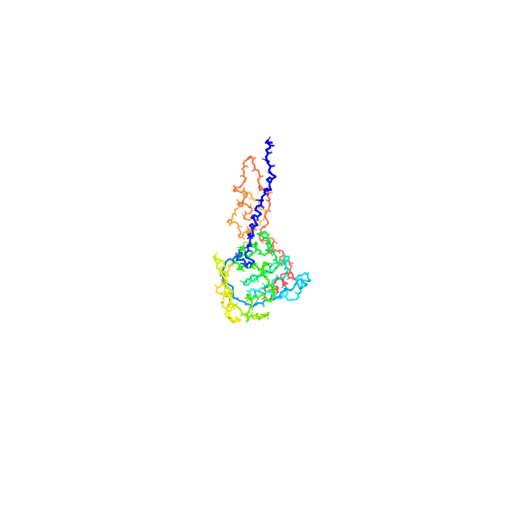080 0.472 -20.178 1.00 96.12 186 ASN A C 1
ATOM 1409 O O . ASN A 1 186 ? 7.210 0.767 -20.989 1.00 96.12 186 ASN A O 1
ATOM 1413 N N . TYR A 1 187 ? 9.050 1.329 -19.845 1.00 96.19 187 TYR A N 1
ATOM 1414 C CA . TYR A 1 187 ? 9.225 2.626 -20.511 1.00 96.19 187 TYR A CA 1
ATOM 1415 C C . TYR A 1 187 ? 9.517 2.446 -22.010 1.00 96.19 187 TYR A C 1
ATOM 1417 O O . TYR A 1 187 ? 8.934 3.139 -22.841 1.00 96.19 187 TYR A O 1
ATOM 1425 N N . ALA A 1 188 ? 10.346 1.460 -22.360 1.00 96.06 188 ALA A N 1
ATOM 1426 C CA . ALA A 1 188 ? 10.595 1.068 -23.744 1.00 96.06 188 ALA A CA 1
ATOM 1427 C C . ALA A 1 188 ? 9.353 0.502 -24.445 1.00 96.06 188 ALA A C 1
ATOM 1429 O O . ALA A 1 188 ? 9.063 0.865 -25.584 1.00 96.06 188 ALA A O 1
ATOM 1430 N N . GLU A 1 189 ? 8.569 -0.319 -23.747 1.00 96.31 189 GLU A N 1
ATOM 1431 C CA . GLU A 1 189 ? 7.301 -0.825 -24.278 1.00 96.31 189 GLU A CA 1
ATOM 1432 C C . GLU A 1 189 ? 6.287 0.301 -24.537 1.00 96.31 189 GLU A C 1
ATOM 1434 O O . GLU A 1 189 ? 5.639 0.333 -25.581 1.00 96.31 189 GLU A O 1
ATOM 1439 N N . LEU A 1 190 ? 6.194 1.275 -23.626 1.00 95.38 190 LEU A N 1
ATOM 1440 C CA . LEU A 1 190 ? 5.366 2.466 -23.814 1.00 95.38 190 LEU A CA 1
ATOM 1441 C C . LEU A 1 190 ? 5.827 3.289 -25.017 1.00 95.38 190 LEU A C 1
ATOM 1443 O O . LEU A 1 190 ? 4.985 3.754 -25.780 1.00 95.38 190 LEU A O 1
ATOM 1447 N N . ALA A 1 191 ? 7.139 3.442 -25.219 1.00 94.38 191 ALA A N 1
ATOM 1448 C CA . ALA A 1 191 ? 7.668 4.130 -26.393 1.00 94.38 191 ALA A CA 1
ATOM 1449 C C . ALA A 1 191 ? 7.245 3.433 -27.690 1.00 94.38 191 ALA A C 1
ATOM 1451 O O . ALA A 1 191 ? 6.776 4.098 -28.609 1.00 94.38 191 ALA A O 1
ATOM 1452 N N . LYS A 1 192 ? 7.318 2.099 -27.744 1.00 92.94 192 LYS A N 1
ATOM 1453 C CA . LYS A 1 192 ? 6.850 1.311 -28.897 1.00 92.94 192 LYS A CA 1
ATOM 1454 C C . LYS A 1 192 ? 5.350 1.455 -29.147 1.00 92.94 192 LYS A C 1
ATOM 1456 O O . LYS A 1 192 ? 4.928 1.483 -30.298 1.00 92.94 192 LYS A O 1
ATOM 1461 N N . ALA A 1 193 ? 4.555 1.523 -28.083 1.00 94.44 193 ALA A N 1
ATOM 1462 C CA . ALA A 1 193 ? 3.104 1.609 -28.187 1.00 94.44 193 ALA A CA 1
ATOM 1463 C C . ALA A 1 193 ? 2.597 3.017 -28.544 1.00 94.44 193 ALA A C 1
ATOM 1465 O O . ALA A 1 193 ? 1.554 3.139 -29.184 1.00 94.44 193 ALA A O 1
ATOM 1466 N N . LEU A 1 194 ? 3.287 4.070 -28.093 1.00 95.12 194 LEU A N 1
ATOM 1467 C CA . LEU A 1 194 ? 2.785 5.448 -28.148 1.00 95.12 194 LEU A CA 1
ATOM 1468 C C . LEU A 1 194 ? 3.510 6.346 -29.152 1.00 95.12 194 LEU A C 1
ATOM 1470 O O . LEU A 1 194 ? 2.921 7.341 -29.577 1.00 95.12 194 LEU A O 1
ATOM 1474 N N . ASN A 1 195 ? 4.758 6.041 -29.513 1.00 94.31 195 ASN A N 1
ATOM 1475 C CA . ASN A 1 195 ? 5.480 6.839 -30.497 1.00 94.31 195 ASN A CA 1
ATOM 1476 C C . ASN A 1 195 ? 5.068 6.437 -31.914 1.00 94.31 195 ASN A C 1
ATOM 1478 O O . ASN A 1 195 ? 4.969 5.257 -32.250 1.00 94.31 195 ASN A O 1
ATOM 1482 N N . THR A 1 196 ? 4.889 7.439 -32.763 1.00 92.31 196 THR A N 1
ATOM 1483 C CA . THR A 1 196 ? 4.655 7.292 -34.199 1.00 92.31 196 THR A CA 1
ATOM 1484 C C . THR A 1 196 ? 5.706 8.101 -34.966 1.00 92.31 196 THR A C 1
ATOM 1486 O O . THR A 1 196 ? 6.374 8.951 -34.371 1.00 92.31 196 THR A O 1
ATOM 1489 N N . PRO A 1 197 ? 5.886 7.886 -36.283 1.00 90.31 197 PRO A N 1
ATOM 1490 C CA . PRO A 1 197 ? 6.849 8.662 -37.074 1.00 90.31 197 PRO A CA 1
ATOM 1491 C C . PRO A 1 197 ? 6.633 10.184 -37.016 1.00 90.31 197 PRO A C 1
ATOM 1493 O O . PRO A 1 197 ? 7.569 10.950 -37.213 1.00 90.31 197 PRO A O 1
ATOM 1496 N N . ASP A 1 198 ? 5.401 10.616 -36.760 1.00 94.25 198 ASP A N 1
ATOM 1497 C CA . ASP A 1 198 ? 4.964 12.009 -36.687 1.00 94.25 198 ASP A CA 1
ATOM 1498 C C . ASP A 1 198 ? 4.844 12.551 -35.251 1.00 94.25 198 ASP A C 1
ATOM 1500 O O . ASP A 1 198 ? 4.663 13.758 -35.070 1.00 94.25 198 ASP A O 1
ATOM 1504 N N . ARG A 1 199 ? 4.950 11.697 -34.222 1.00 92.62 199 ARG A N 1
ATOM 1505 C CA . ARG A 1 199 ? 4.754 12.100 -32.826 1.00 92.62 199 ARG A CA 1
ATOM 1506 C C . ARG A 1 199 ? 5.583 11.270 -31.851 1.00 92.62 199 ARG A C 1
ATOM 1508 O O . ARG A 1 199 ? 5.341 10.083 -31.649 1.00 92.62 199 ARG A O 1
ATOM 1515 N N . GLU A 1 200 ? 6.473 11.947 -31.132 1.00 93.94 200 GLU A N 1
ATOM 1516 C CA . GLU A 1 200 ? 7.174 11.381 -29.981 1.00 93.94 200 GLU A CA 1
ATOM 1517 C C . GLU A 1 200 ? 6.411 11.712 -28.690 1.00 93.94 200 GLU A C 1
ATOM 1519 O O . GLU A 1 200 ? 6.277 12.874 -28.305 1.00 93.94 200 GLU A O 1
ATOM 1524 N N . VAL A 1 201 ? 5.863 10.686 -28.038 1.00 95.00 201 VAL A N 1
ATOM 1525 C CA . VAL A 1 201 ? 5.182 10.795 -26.736 1.00 95.00 201 VAL A CA 1
ATOM 1526 C C . VAL A 1 201 ? 6.136 10.435 -25.600 1.00 95.00 201 VAL A C 1
ATOM 1528 O O . VAL A 1 201 ? 6.109 11.055 -24.539 1.00 95.00 201 VAL A O 1
ATOM 1531 N N . VAL A 1 202 ? 6.973 9.427 -25.826 1.00 94.44 202 VAL A N 1
ATOM 1532 C CA . VAL A 1 202 ? 7.949 8.903 -24.876 1.00 94.44 202 VAL A CA 1
ATOM 1533 C C . VAL A 1 202 ? 9.346 9.213 -25.414 1.00 94.44 202 VAL A C 1
ATOM 1535 O O . VAL A 1 202 ? 9.751 8.601 -26.407 1.00 94.44 202 VAL A O 1
ATOM 1538 N N . PRO A 1 203 ? 10.089 10.141 -24.786 1.00 93.56 203 PRO A N 1
ATOM 1539 C CA . PRO A 1 203 ? 11.423 10.511 -25.240 1.00 93.56 203 PRO A CA 1
ATOM 1540 C C . PRO A 1 203 ? 12.400 9.342 -25.244 1.00 93.56 203 PRO A C 1
ATOM 1542 O O . PRO A 1 203 ? 12.392 8.509 -24.326 1.00 93.56 203 PRO A O 1
ATOM 1545 N N . VAL A 1 204 ? 13.286 9.321 -26.240 1.00 90.19 204 VAL A N 1
ATOM 1546 C CA . VAL A 1 204 ? 14.380 8.346 -26.308 1.00 90.19 204 VAL A CA 1
ATOM 1547 C C . VAL A 1 204 ? 15.337 8.560 -25.136 1.00 90.19 204 VAL A C 1
ATOM 1549 O O . VAL A 1 204 ? 15.836 9.660 -24.903 1.00 90.19 204 VAL A O 1
ATOM 1552 N N . GLY A 1 205 ? 15.616 7.484 -24.405 1.00 92.31 205 GLY A N 1
ATOM 1553 C CA . GLY A 1 205 ? 16.580 7.460 -23.314 1.00 92.31 205 GLY A CA 1
ATOM 1554 C C . GLY A 1 205 ? 17.518 6.262 -23.404 1.00 92.31 205 GLY A C 1
ATOM 1555 O O . GLY A 1 205 ? 17.503 5.496 -24.369 1.00 92.31 205 GLY A O 1
ATOM 1556 N N . TYR A 1 206 ? 18.330 6.101 -22.361 1.00 95.25 206 TYR A N 1
ATOM 1557 C CA . TYR A 1 206 ? 19.227 4.963 -22.200 1.00 95.25 206 TYR A CA 1
ATOM 1558 C C . TYR A 1 206 ? 18.937 4.239 -20.891 1.00 95.25 206 TYR A C 1
ATOM 1560 O O . TYR A 1 206 ? 18.727 4.868 -19.854 1.00 95.25 206 TYR A O 1
ATOM 1568 N N . ALA A 1 207 ? 18.972 2.913 -20.938 1.00 96.19 207 ALA A N 1
ATOM 1569 C CA . ALA A 1 207 ? 18.881 2.057 -19.774 1.00 96.19 207 ALA A CA 1
ATOM 1570 C C . ALA A 1 207 ? 20.253 1.469 -19.431 1.00 96.19 207 ALA A C 1
ATOM 1572 O O . ALA A 1 207 ? 20.974 0.956 -20.294 1.00 96.19 207 ALA A O 1
ATOM 1573 N N . LEU A 1 208 ? 20.586 1.532 -18.143 1.00 96.31 208 LEU A N 1
ATOM 1574 C CA . LEU A 1 208 ? 21.752 0.883 -17.559 1.00 96.31 208 LEU A CA 1
ATOM 1575 C C . LEU A 1 208 ? 21.367 -0.543 -17.132 1.00 96.31 208 LEU A C 1
ATOM 1577 O O . LEU A 1 208 ? 20.418 -0.695 -16.359 1.00 96.31 208 LEU A O 1
ATOM 1581 N N . PRO A 1 209 ? 22.071 -1.588 -17.596 1.00 97.19 209 PRO A N 1
ATOM 1582 C CA . PRO A 1 209 ? 21.809 -2.956 -17.168 1.00 97.19 209 PRO A CA 1
ATOM 1583 C C . PRO A 1 209 ? 22.242 -3.210 -15.718 1.00 97.19 209 PRO A C 1
ATOM 1585 O O . PRO A 1 209 ? 23.120 -2.522 -15.182 1.00 97.19 209 PRO A O 1
ATOM 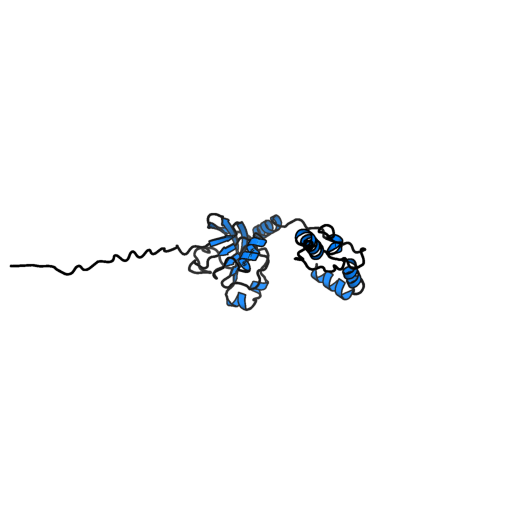1588 N N . PHE A 1 210 ? 21.682 -4.256 -15.100 1.00 97.44 210 PHE A N 1
ATOM 1589 C CA . PHE A 1 210 ? 22.009 -4.665 -13.726 1.00 97.44 210 PHE A CA 1
ATOM 1590 C C . PHE A 1 210 ? 23.497 -4.963 -13.508 1.00 97.44 210 PHE A C 1
ATOM 1592 O O . PHE A 1 210 ? 23.976 -4.781 -12.389 1.00 97.44 210 PHE A O 1
ATOM 1599 N N . TYR A 1 211 ? 24.240 -5.336 -14.558 1.00 97.56 211 TYR A N 1
ATOM 1600 C CA . TYR A 1 211 ? 25.695 -5.519 -14.520 1.00 97.56 211 TYR A CA 1
ATOM 1601 C C . TYR A 1 211 ? 26.424 -4.386 -13.778 1.00 97.56 211 TYR A C 1
ATOM 1603 O O . TYR A 1 211 ? 27.235 -4.659 -12.896 1.00 97.56 211 TYR A O 1
ATOM 1611 N N . TYR A 1 212 ? 26.126 -3.115 -14.080 1.00 96.81 212 TYR A N 1
ATOM 1612 C CA . TYR A 1 212 ? 26.854 -1.988 -13.479 1.00 96.81 212 TYR A CA 1
ATOM 1613 C C . TYR A 1 212 ? 26.506 -1.778 -12.001 1.00 96.81 212 TYR A C 1
ATOM 1615 O O . TYR A 1 212 ? 27.380 -1.431 -11.209 1.00 96.81 212 TYR A O 1
ATOM 1623 N N . TYR A 1 213 ? 25.256 -2.041 -11.612 1.00 94.94 213 TYR A N 1
ATOM 1624 C CA . TYR A 1 213 ? 24.832 -2.008 -10.210 1.00 94.94 213 TYR A CA 1
ATOM 1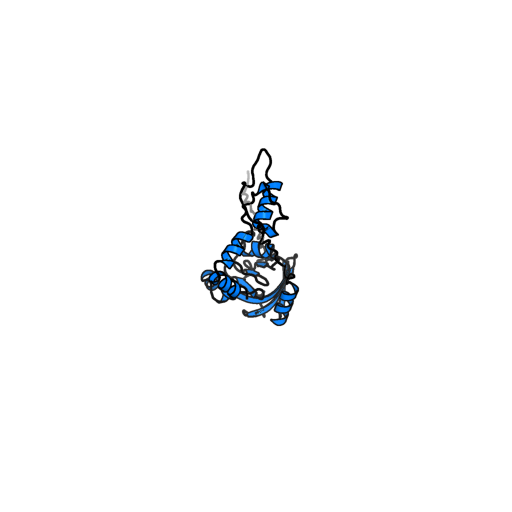625 C C . TYR A 1 213 ? 25.487 -3.140 -9.416 1.00 94.94 213 TYR A C 1
ATOM 1627 O O . TYR A 1 213 ? 26.012 -2.913 -8.328 1.00 94.94 213 TYR A O 1
ATOM 1635 N N . HIS A 1 214 ? 25.518 -4.346 -9.986 1.00 95.19 214 HIS A N 1
ATOM 1636 C CA . HIS A 1 214 ? 26.197 -5.492 -9.393 1.00 95.19 214 HIS A CA 1
ATOM 1637 C C . HIS A 1 214 ? 27.701 -5.227 -9.242 1.00 95.19 214 HIS A C 1
ATOM 1639 O O . HIS A 1 214 ? 28.250 -5.389 -8.155 1.00 95.19 214 HIS A O 1
ATOM 1645 N N . GLN A 1 215 ? 28.357 -4.719 -10.290 1.00 96.62 215 GLN A N 1
ATOM 1646 C CA . GLN A 1 215 ? 29.771 -4.345 -10.247 1.00 96.62 215 GLN A CA 1
ATOM 1647 C C . GLN A 1 215 ? 30.049 -3.298 -9.158 1.00 96.62 215 GLN A C 1
ATOM 1649 O O . GLN A 1 215 ? 31.033 -3.424 -8.430 1.00 96.62 215 GLN A O 1
ATOM 1654 N N . PHE A 1 216 ? 29.189 -2.285 -9.022 1.00 96.56 216 PHE A N 1
ATOM 1655 C CA . PHE A 1 216 ? 29.320 -1.283 -7.968 1.00 96.56 216 PHE A CA 1
ATOM 1656 C C . PHE A 1 216 ? 29.262 -1.916 -6.571 1.00 96.56 216 PHE A C 1
ATOM 1658 O O . PHE A 1 216 ? 30.093 -1.588 -5.727 1.00 96.56 216 PHE A O 1
ATOM 1665 N N . LEU A 1 217 ? 28.332 -2.844 -6.326 1.00 95.62 217 LEU A N 1
ATOM 1666 C CA . LEU A 1 217 ? 28.222 -3.532 -5.035 1.00 95.62 217 LEU A CA 1
ATOM 1667 C C . LEU A 1 217 ? 29.446 -4.404 -4.732 1.00 95.62 217 LEU A C 1
ATOM 1669 O O . LEU A 1 217 ? 29.962 -4.350 -3.617 1.00 95.62 217 LEU A O 1
ATOM 1673 N N . GLU A 1 218 ? 29.956 -5.143 -5.720 1.00 95.88 218 GLU A N 1
ATOM 1674 C CA . GLU A 1 218 ? 31.168 -5.963 -5.562 1.00 95.88 218 GLU A CA 1
ATOM 1675 C C . GLU A 1 218 ? 32.413 -5.116 -5.257 1.00 95.88 218 GLU A C 1
ATOM 1677 O O . GLU A 1 218 ? 33.282 -5.524 -4.489 1.00 95.88 218 GLU A O 1
ATOM 1682 N N . GLN A 1 219 ? 32.488 -3.902 -5.806 1.00 97.44 219 GLN A N 1
ATOM 1683 C CA . GLN A 1 219 ? 33.580 -2.963 -5.535 1.00 97.44 219 GLN A CA 1
ATOM 1684 C C . GLN A 1 219 ? 33.427 -2.220 -4.196 1.00 97.44 219 GLN A C 1
ATOM 1686 O O . GLN A 1 219 ? 34.388 -1.610 -3.725 1.00 97.44 219 GLN A O 1
ATOM 1691 N N . ASN A 1 220 ? 32.248 -2.269 -3.567 1.00 97.31 220 ASN A N 1
ATOM 1692 C CA . ASN A 1 220 ? 31.924 -1.521 -2.352 1.00 97.31 220 ASN A CA 1
ATOM 1693 C C . ASN A 1 220 ? 31.343 -2.442 -1.260 1.00 97.31 220 ASN A C 1
ATOM 1695 O O . ASN A 1 220 ? 30.165 -2.324 -0.906 1.00 97.31 220 ASN A O 1
ATOM 1699 N N . PRO A 1 221 ? 32.164 -3.319 -0.649 1.00 95.06 221 PRO A N 1
ATOM 1700 C CA . PRO A 1 221 ? 31.686 -4.343 0.282 1.00 95.06 221 PRO A CA 1
ATOM 1701 C C . PRO A 1 221 ? 30.964 -3.767 1.506 1.00 95.06 221 PRO A C 1
ATOM 1703 O O . PRO A 1 221 ? 29.995 -4.354 1.968 1.00 95.06 221 PRO A O 1
ATOM 1706 N N . LYS A 1 222 ? 31.363 -2.584 1.996 1.00 96.56 222 LYS A N 1
ATOM 1707 C CA . LYS A 1 222 ? 30.666 -1.909 3.106 1.00 96.56 222 LYS A CA 1
ATOM 1708 C C . LYS A 1 222 ? 29.205 -1.590 2.773 1.00 96.56 222 LYS A C 1
ATOM 1710 O O . LYS A 1 222 ? 28.338 -1.773 3.619 1.00 96.56 222 LYS A O 1
ATOM 1715 N N . ILE A 1 223 ? 28.938 -1.135 1.546 1.00 95.12 223 ILE A N 1
ATOM 1716 C CA . ILE A 1 223 ? 27.579 -0.828 1.079 1.00 95.12 223 ILE A CA 1
ATOM 1717 C C . ILE A 1 223 ? 26.787 -2.127 0.933 1.00 95.12 223 ILE A C 1
ATOM 1719 O O . ILE A 1 223 ? 25.658 -2.213 1.407 1.00 95.12 223 ILE A O 1
ATOM 1723 N N . LYS A 1 224 ? 27.399 -3.154 0.331 1.00 93.62 224 LYS A N 1
ATOM 1724 C CA . LYS A 1 224 ? 26.784 -4.476 0.181 1.00 93.62 224 LYS A CA 1
ATOM 1725 C C . LYS A 1 224 ? 26.367 -5.069 1.532 1.00 93.62 224 LYS A C 1
ATOM 1727 O O . LYS A 1 224 ? 25.220 -5.475 1.677 1.00 93.62 224 LYS A O 1
ATOM 1732 N N . THR A 1 225 ? 27.250 -5.042 2.532 1.00 94.69 225 THR A N 1
ATOM 1733 C CA . THR A 1 225 ? 26.943 -5.537 3.884 1.00 94.69 225 THR A CA 1
ATOM 1734 C C . THR A 1 225 ? 25.796 -4.770 4.540 1.00 94.69 225 THR A C 1
ATOM 1736 O O . THR A 1 225 ? 24.947 -5.382 5.181 1.00 94.69 225 THR A O 1
ATOM 1739 N N . GLU A 1 226 ? 25.732 -3.449 4.369 1.00 94.50 226 GLU A N 1
ATOM 1740 C CA . GLU A 1 226 ? 24.648 -2.652 4.949 1.00 94.50 226 GLU A CA 1
ATOM 1741 C C . GLU A 1 226 ? 23.295 -2.938 4.282 1.00 94.50 226 GLU A C 1
ATOM 1743 O O . GLU A 1 226 ? 22.281 -3.068 4.966 1.00 94.50 226 GLU A O 1
ATOM 1748 N N . ILE A 1 227 ? 23.275 -3.134 2.960 1.00 91.44 227 ILE A N 1
ATOM 1749 C CA . ILE A 1 227 ? 22.071 -3.573 2.237 1.00 91.44 227 ILE A CA 1
ATOM 1750 C C . ILE A 1 227 ? 21.617 -4.948 2.742 1.00 91.44 227 ILE A C 1
ATOM 1752 O O . ILE A 1 227 ? 20.444 -5.131 3.060 1.00 91.44 227 ILE A O 1
ATOM 1756 N N . GLU A 1 228 ? 22.536 -5.909 2.867 1.00 90.69 228 GLU A N 1
ATOM 1757 C CA . GLU A 1 228 ? 22.233 -7.252 3.382 1.00 90.69 228 GLU A CA 1
ATOM 1758 C C . GLU A 1 228 ? 21.715 -7.232 4.827 1.00 90.69 228 GLU A C 1
ATOM 1760 O O . GLU A 1 228 ? 20.940 -8.108 5.207 1.00 90.69 228 GLU A O 1
ATOM 1765 N N . ARG A 1 229 ? 22.118 -6.241 5.632 1.00 93.31 229 ARG A N 1
ATOM 1766 C CA . ARG A 1 229 ? 21.612 -6.035 6.995 1.00 93.31 229 ARG A CA 1
ATOM 1767 C C . ARG A 1 229 ? 20.167 -5.531 7.006 1.00 93.31 229 ARG A C 1
ATOM 1769 O O . ARG A 1 229 ? 19.415 -5.939 7.877 1.00 93.31 229 ARG A O 1
ATOM 1776 N N . ILE A 1 230 ? 19.795 -4.650 6.075 1.00 88.31 230 ILE A N 1
ATOM 1777 C CA . ILE A 1 230 ? 18.439 -4.077 5.972 1.00 88.31 230 ILE A CA 1
ATOM 1778 C C . ILE A 1 230 ? 17.438 -5.091 5.397 1.00 88.31 230 ILE A C 1
ATOM 1780 O O . ILE A 1 230 ? 16.255 -5.036 5.715 1.00 88.31 230 ILE A O 1
ATOM 1784 N N . LEU A 1 231 ? 17.899 -5.996 4.529 1.00 79.75 231 LEU A N 1
ATOM 1785 C CA . LEU A 1 231 ? 17.047 -6.983 3.855 1.00 79.75 231 LEU A CA 1
ATOM 1786 C C . LEU A 1 231 ? 16.802 -8.275 4.661 1.00 79.75 231 LEU A C 1
ATOM 1788 O O . LEU A 1 231 ? 16.048 -9.127 4.190 1.00 79.75 231 LEU A O 1
ATOM 1792 N N . LYS A 1 232 ? 17.449 -8.444 5.819 1.00 59.84 232 LYS A N 1
ATOM 1793 C CA . LYS A 1 232 ? 17.225 -9.557 6.758 1.00 59.84 232 LYS A CA 1
ATOM 1794 C C . LYS A 1 232 ? 16.234 -9.160 7.840 1.00 59.84 232 LYS A C 1
ATOM 1796 O O . LYS A 1 232 ? 15.431 -10.044 8.205 1.00 59.84 232 LYS A O 1
#

Foldseek 3Di:
DDDDDDDDDDDDPPPPPPPPPPLAKFWLFFDKFWAFEAEAAPCCQVVVHPSVVPADQRYAYEAADAHPADDNYRAYEYLPDDDCPGNRSVVCVVVSHTYMYNVSAPPRQHGPLQVVHHHGFIWMWGADPVRDIDIDGDDPVVSVVVVVVPDDPDDDQAADQPDFDKDKLCRAACVCCNFQHNVSRVLSNCQVVPDDPVDGPRDIDIGGTCNVVVVVCVVPVVVVVVVVVVVD

Radius of gyration: 28.19 Å; chains: 1; bounding box: 107×68×59 Å

Secondary structure (DSSP, 8-state):
-------------------------EEEE-EEEEEEEEEE-HHHHHTT-HHHHT--TTEEEEESS--SS----S-EEESSPPPTT-HHHHHHHHHT--EEE-TTSTTGGG-GGGTT--TT-EEEEEE-TTS-EEEEE--HHHHHHHHHHHPPPPP-----SS--SPEEGGG--GGGHHHHHHHHHHHHHHHHHH-BTTB-SS---EE--HHHHHHHHHH-HHHHHHHHHH--

Sequence (232 aa):
MKFFIPSFLYLIGLLVCTDTALAAPKVMNPGVAVGQLVYLSPEEVQSGSEKLEALSPLSIPVFAEMPMELSVVAGTITIAQQNLLSHVQIKSKARGTPNLDISEVEGGFTSDLFKGFKDGDWVKMTLDKDQSINFEASTQAEAEANYKAKQMPAVKLVADIESKGLYQTTDLGWQDYSKVGSKAANYAELAKALNTPDREVVPVGYALPFYYYHQFLEQNPKIKTEIERILK